Protein AF-A0A7R9MF68-F1 (afdb_monomer)

Organism: NCBI:txid334625

Sequence (228 aa):
MADDARAKFEDKERKKAEIRKRLEAQMKSTKKKGFMTPERKKRLRQLLRRKAADEVKRQQELKEKERQRIIIERTGKPKSTADANEASLMAMCKEYYNRIYKLNEDKWDLELITCIKEYEISDLQSRVNDMRGKFIIPPLKKVSKYQTQLEKMRQWTYKLAKMDLKGGLKPVKKEIDLGEKEAKKENKPEWDEKARKKQEIRERLEAEMKSTKKKGFMTPERKKKLRV

InterPro domains:
  IPR001978 Troponin [PF00992] (41-173)
  IPR038077 Troponin domain superfamily [G3DSA:1.20.5.350] (26-191)
  IPR038077 Troponin domain superfamily [SSF90250] (31-171)
  IPR050875 Troponin I [PTHR13738] (10-211)

Foldseek 3Di:
DVVVVVVVVVVLVVLLVVLVVVVVVVVVPPPDPDPDDPVVVVVVVVVVVVVVVVVVVVVVVVVVVVVVVVCCVVVDDDDDPPPDDPVRVVVVVVVVVVVVVVVVVVVVVVVVVVVVVVVVVVVVVVVVDVSNPPPPPVPDDPDDPCPVVVVVVVVVVVVVVVVVVVVPDDPDPPPPPPDDDDDPDDPPDPVVVVVVVVVVVVVVVVVVVVVVVVVDPDDDDDPDDDDD

Radius of gyration: 46.89 Å; Cα contacts (8 Å, |Δi|>4): 15; chains: 1; bounding box: 124×62×112 Å

Structure (mmCIF, N/CA/C/O backbone):
data_AF-A0A7R9MF68-F1
#
_entry.id   AF-A0A7R9MF68-F1
#
loop_
_atom_site.group_PDB
_atom_site.id
_atom_site.type_symbol
_atom_site.label_atom_id
_atom_site.label_alt_id
_atom_site.label_comp_id
_atom_site.label_asym_id
_atom_site.label_entity_id
_atom_site.label_seq_id
_atom_site.pdbx_PDB_ins_code
_atom_site.Cartn_x
_atom_site.Cartn_y
_atom_site.Cartn_z
_atom_site.occupancy
_atom_site.B_iso_or_equiv
_atom_site.auth_seq_id
_atom_site.auth_comp_id
_atom_site.auth_asym_id
_atom_site.auth_atom_id
_atom_site.pdbx_PDB_model_num
ATOM 1 N N . MET A 1 1 ? -19.421 -23.734 -34.600 1.00 57.66 1 MET A N 1
ATOM 2 C CA . MET A 1 1 ? -18.956 -23.397 -33.231 1.00 57.66 1 MET A CA 1
ATOM 3 C C . MET A 1 1 ? -17.465 -23.678 -33.024 1.00 57.66 1 MET A C 1
ATOM 5 O O . MET A 1 1 ? -16.791 -22.826 -32.464 1.00 57.66 1 MET A O 1
ATOM 9 N N . ALA A 1 2 ? -16.920 -24.814 -33.486 1.00 64.56 2 ALA A N 1
ATOM 10 C CA . ALA A 1 2 ? -15.488 -25.123 -33.344 1.00 64.56 2 ALA A CA 1
ATOM 11 C C . ALA A 1 2 ? -14.559 -24.225 -34.193 1.00 64.56 2 ALA A C 1
ATOM 13 O O . ALA A 1 2 ? -13.495 -23.834 -33.717 1.00 64.56 2 ALA A O 1
ATOM 14 N N . ASP A 1 3 ? -14.976 -23.844 -35.405 1.00 69.38 3 ASP A N 1
ATOM 15 C CA . ASP A 1 3 ? -14.143 -23.029 -36.306 1.00 69.38 3 ASP A CA 1
ATOM 16 C C . ASP A 1 3 ? -14.002 -21.569 -35.849 1.00 69.38 3 ASP A C 1
ATOM 18 O O . ASP A 1 3 ? -12.924 -20.992 -35.945 1.00 69.38 3 ASP A O 1
ATOM 22 N N . ASP A 1 4 ? -15.044 -20.994 -35.239 1.00 73.56 4 ASP A N 1
ATOM 23 C CA . ASP A 1 4 ? -15.003 -19.641 -34.659 1.00 73.56 4 ASP A CA 1
ATOM 24 C C . ASP A 1 4 ? -14.070 -19.571 -33.431 1.00 73.56 4 ASP A C 1
ATOM 26 O O . ASP A 1 4 ? -13.315 -18.616 -33.244 1.00 73.56 4 ASP A O 1
ATOM 30 N N . ALA A 1 5 ? -14.032 -20.630 -32.612 1.00 74.38 5 ALA A N 1
ATOM 31 C CA . ALA A 1 5 ? -13.088 -20.731 -31.498 1.00 74.38 5 ALA A CA 1
ATOM 32 C C . ALA A 1 5 ? -11.626 -20.850 -31.973 1.00 74.38 5 ALA A C 1
ATOM 34 O O . ALA A 1 5 ? -10.731 -20.271 -31.351 1.00 74.38 5 ALA A O 1
ATOM 35 N N . ARG A 1 6 ? -11.387 -21.555 -33.089 1.00 74.88 6 ARG A N 1
ATOM 36 C CA . ARG A 1 6 ? -10.063 -21.674 -33.722 1.00 74.88 6 ARG A CA 1
ATOM 37 C C . ARG A 1 6 ? -9.614 -20.355 -34.350 1.00 74.88 6 ARG A C 1
ATOM 39 O O . ARG A 1 6 ? -8.510 -19.912 -34.052 1.00 74.88 6 ARG A O 1
ATOM 46 N N . ALA A 1 7 ? -10.487 -19.667 -35.086 1.00 80.06 7 ALA A N 1
ATOM 47 C CA . ALA A 1 7 ? -10.197 -18.348 -35.651 1.00 80.06 7 ALA A CA 1
ATOM 48 C C . ALA A 1 7 ? -9.850 -17.316 -34.559 1.00 80.06 7 ALA A C 1
ATOM 50 O O . ALA A 1 7 ? -8.835 -16.626 -34.639 1.00 80.06 7 ALA A O 1
ATOM 51 N N . LYS A 1 8 ? -10.616 -17.283 -33.459 1.00 78.69 8 LYS A N 1
ATOM 52 C CA . LYS A 1 8 ? -10.326 -16.422 -32.296 1.00 78.69 8 LYS A CA 1
ATOM 53 C C . LYS A 1 8 ? -9.002 -16.764 -31.610 1.00 78.69 8 LYS A C 1
ATOM 55 O O . LYS A 1 8 ? -8.360 -15.875 -31.047 1.00 78.69 8 LYS A O 1
ATOM 60 N N . PHE A 1 9 ? -8.606 -18.035 -31.596 1.00 71.44 9 PHE A N 1
ATOM 61 C CA . PHE A 1 9 ? -7.318 -18.468 -31.055 1.00 71.44 9 PHE A CA 1
ATOM 62 C C . PHE A 1 9 ? -6.162 -18.042 -31.968 1.00 71.44 9 PHE A C 1
ATOM 64 O O . PHE A 1 9 ? -5.196 -17.451 -31.491 1.00 71.44 9 PHE A O 1
ATOM 71 N N . GLU A 1 10 ? -6.294 -18.244 -33.276 1.00 80.44 10 GLU A N 1
ATOM 72 C CA . GLU A 1 10 ? -5.307 -17.827 -34.275 1.00 80.44 10 GLU A CA 1
ATOM 73 C C . GLU A 1 10 ? -5.118 -16.307 -34.307 1.00 80.44 10 GLU A C 1
ATOM 75 O O . GLU A 1 10 ? -3.984 -15.830 -34.329 1.00 80.44 10 GLU A O 1
ATOM 80 N N . ASP A 1 11 ? -6.196 -15.530 -34.208 1.00 79.31 11 ASP A N 1
ATOM 81 C CA . ASP A 1 11 ? -6.122 -14.070 -34.115 1.00 79.31 11 ASP A CA 1
ATOM 82 C C . ASP A 1 11 ? -5.413 -13.602 -32.839 1.00 79.31 11 ASP A C 1
ATOM 84 O O . ASP A 1 11 ? -4.650 -12.629 -32.858 1.00 79.31 11 ASP A O 1
ATOM 88 N N . LYS A 1 12 ? -5.626 -14.295 -31.711 1.00 74.50 12 LYS A N 1
ATOM 89 C CA . LYS A 1 12 ? -4.896 -14.032 -30.461 1.00 74.50 12 LYS A CA 1
ATOM 90 C C . LYS A 1 12 ? -3.413 -14.365 -30.609 1.00 74.50 12 LYS A C 1
ATOM 92 O O . LYS A 1 12 ? -2.582 -13.573 -30.171 1.00 74.50 12 LYS A O 1
ATOM 97 N N . GLU A 1 13 ? -3.067 -15.487 -31.233 1.00 78.44 13 GLU A N 1
ATOM 98 C CA . GLU A 1 13 ? -1.675 -15.889 -31.474 1.00 78.44 13 GLU A CA 1
ATOM 99 C C . GLU A 1 13 ? -0.962 -14.943 -32.456 1.00 78.44 13 GLU A C 1
ATOM 101 O O . GLU A 1 13 ? 0.174 -14.538 -32.200 1.00 78.44 13 GLU A O 1
ATOM 106 N N . ARG A 1 14 ? -1.645 -14.475 -33.511 1.00 83.25 14 ARG A N 1
ATOM 107 C CA . ARG A 1 14 ? -1.135 -13.435 -34.424 1.00 83.25 14 ARG A CA 1
ATOM 108 C C . ARG A 1 14 ? -0.844 -12.132 -33.682 1.00 83.25 14 ARG A C 1
ATOM 110 O O . ARG A 1 14 ? 0.258 -11.596 -33.801 1.00 83.25 14 ARG A O 1
ATOM 117 N N . LYS A 1 15 ? -1.777 -11.666 -32.843 1.00 80.44 15 LYS A N 1
ATOM 118 C CA . LYS A 1 15 ? -1.590 -10.467 -32.004 1.00 80.44 15 LYS A CA 1
ATOM 119 C C . LYS A 1 15 ? -0.434 -10.632 -31.013 1.00 80.44 15 LYS A C 1
ATOM 121 O O . LYS A 1 15 ? 0.376 -9.720 -30.861 1.00 80.44 15 LYS A O 1
ATOM 126 N N . LYS A 1 16 ? -0.300 -11.797 -30.3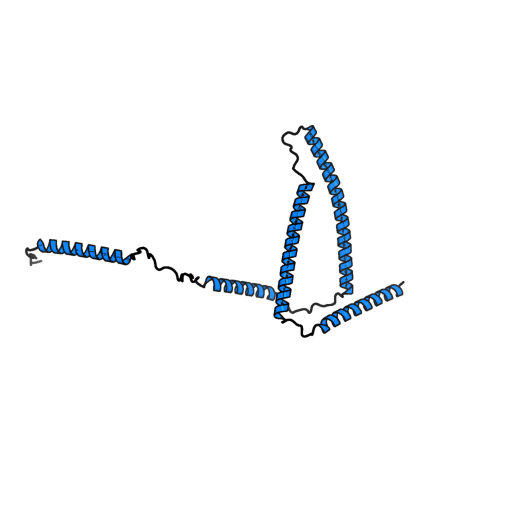69 1.00 77.50 16 LYS A N 1
ATOM 127 C CA . LYS A 1 16 ? 0.838 -12.104 -29.480 1.00 77.50 16 LYS A CA 1
ATOM 128 C C . LYS A 1 16 ? 2.172 -12.085 -30.231 1.00 77.50 16 LYS A C 1
ATOM 130 O O . LYS A 1 16 ? 3.140 -11.504 -29.738 1.00 77.50 16 LYS A O 1
ATOM 135 N N . ALA A 1 17 ? 2.236 -12.685 -31.420 1.00 77.62 17 ALA A N 1
ATOM 136 C CA . ALA A 1 17 ? 3.439 -12.708 -32.250 1.00 77.62 17 ALA A CA 1
ATOM 137 C C . ALA A 1 17 ? 3.834 -11.302 -32.728 1.00 77.62 17 ALA A C 1
ATOM 139 O O . ALA A 1 17 ? 5.014 -10.947 -32.702 1.00 77.62 17 ALA A O 1
ATOM 140 N N . GLU A 1 18 ? 2.857 -10.471 -33.091 1.00 82.56 18 GLU A N 1
ATOM 141 C CA . GLU A 1 18 ? 3.076 -9.074 -33.460 1.00 82.56 18 GLU A CA 1
ATOM 142 C C . GLU A 1 18 ? 3.602 -8.244 -32.278 1.00 82.56 18 GLU A C 1
ATOM 144 O O . GLU A 1 18 ? 4.614 -7.549 -32.410 1.00 82.56 18 GLU A O 1
ATOM 149 N N . ILE A 1 19 ? 2.987 -8.370 -31.095 1.00 75.94 19 ILE A N 1
ATOM 150 C CA . ILE A 1 19 ? 3.452 -7.714 -29.861 1.00 75.94 19 ILE A CA 1
ATOM 151 C C . ILE A 1 19 ? 4.880 -8.156 -29.529 1.00 75.94 19 ILE A C 1
ATOM 153 O O . ILE A 1 19 ? 5.731 -7.320 -29.213 1.00 75.94 19 ILE A O 1
ATOM 157 N N . ARG A 1 20 ? 5.180 -9.453 -29.649 1.00 73.88 20 ARG A N 1
ATOM 158 C CA . ARG A 1 20 ? 6.523 -9.998 -29.425 1.00 73.88 20 ARG A CA 1
ATOM 159 C C . ARG A 1 20 ? 7.537 -9.437 -30.419 1.00 73.88 20 ARG A C 1
ATOM 161 O O . ARG A 1 20 ? 8.593 -8.973 -29.998 1.00 73.88 20 ARG A O 1
ATOM 168 N N . LYS A 1 21 ? 7.206 -9.408 -31.712 1.00 81.50 21 LYS A N 1
ATOM 169 C CA . LYS A 1 21 ? 8.057 -8.838 -32.767 1.00 81.50 21 LYS A CA 1
ATOM 170 C C . LYS A 1 21 ? 8.308 -7.348 -32.532 1.00 81.50 21 LYS A C 1
ATOM 172 O O . LYS A 1 21 ? 9.437 -6.884 -32.688 1.00 81.50 21 LYS A O 1
ATOM 177 N N . ARG A 1 22 ? 7.292 -6.603 -32.085 1.00 79.81 22 ARG A N 1
ATOM 178 C CA . ARG A 1 22 ? 7.412 -5.188 -31.703 1.00 79.81 22 ARG A CA 1
ATOM 179 C C . ARG A 1 22 ? 8.335 -4.998 -30.498 1.00 79.81 22 ARG A C 1
ATOM 181 O O . ARG A 1 22 ? 9.194 -4.118 -30.538 1.00 79.81 22 ARG A O 1
ATOM 188 N N . LEU A 1 23 ? 8.200 -5.822 -29.458 1.00 73.81 23 LEU A N 1
ATOM 189 C CA . LEU A 1 23 ? 9.073 -5.787 -28.279 1.00 73.81 23 LEU A CA 1
ATOM 190 C C . LEU A 1 23 ? 10.524 -6.143 -28.639 1.00 73.81 23 LEU A C 1
ATOM 192 O O . LEU A 1 23 ? 11.447 -5.438 -28.235 1.00 73.81 23 LEU A O 1
ATOM 196 N N . GLU A 1 24 ? 10.743 -7.178 -29.450 1.00 74.12 24 GLU A N 1
ATOM 197 C CA . GLU A 1 24 ? 12.077 -7.588 -29.899 1.00 74.12 24 GLU A CA 1
ATOM 198 C C . GLU A 1 24 ? 12.741 -6.516 -30.784 1.00 74.12 24 GLU A C 1
ATOM 200 O O . GLU A 1 24 ? 13.912 -6.181 -30.589 1.00 74.12 24 GLU A O 1
ATOM 205 N N . ALA A 1 25 ? 11.985 -5.892 -31.694 1.00 77.75 25 ALA A N 1
ATOM 206 C CA . ALA A 1 25 ? 12.453 -4.775 -32.517 1.00 77.75 25 ALA A CA 1
ATOM 207 C C . ALA A 1 25 ? 12.777 -3.517 -31.684 1.00 77.75 25 ALA A C 1
ATOM 209 O O . ALA A 1 25 ? 13.772 -2.827 -31.942 1.00 77.75 25 ALA A O 1
ATOM 210 N N . GLN A 1 26 ? 11.994 -3.238 -30.635 1.00 72.06 26 GLN A N 1
ATOM 211 C CA . GLN A 1 26 ? 12.316 -2.188 -29.666 1.00 72.06 26 GLN A CA 1
ATOM 212 C C . GLN A 1 26 ? 13.608 -2.499 -28.904 1.00 72.06 26 GLN A C 1
ATOM 214 O O . GLN A 1 26 ? 14.428 -1.604 -28.721 1.00 72.06 26 GLN A O 1
ATOM 219 N N . MET A 1 27 ? 13.853 -3.755 -28.517 1.00 66.31 27 MET A N 1
ATOM 220 C CA . MET A 1 27 ? 15.102 -4.137 -27.846 1.00 66.31 27 MET A CA 1
ATOM 221 C C . MET A 1 27 ? 16.314 -4.004 -28.782 1.00 66.31 27 MET A C 1
ATOM 223 O O . MET A 1 27 ? 17.351 -3.477 -28.368 1.00 66.31 27 MET A O 1
ATOM 227 N N . LYS A 1 28 ? 16.177 -4.397 -30.056 1.00 66.69 28 LYS A N 1
ATOM 228 C CA . LYS A 1 28 ? 17.253 -4.352 -31.065 1.00 66.69 28 LYS A CA 1
ATOM 229 C C . LYS A 1 28 ? 17.652 -2.924 -31.466 1.00 66.69 28 LYS A C 1
ATOM 231 O O . LYS A 1 28 ? 18.828 -2.670 -31.719 1.00 66.69 28 LYS A O 1
ATOM 236 N N . SER A 1 29 ? 16.712 -1.976 -31.464 1.00 60.00 29 SER A N 1
ATOM 237 C CA . SER A 1 29 ? 16.943 -0.589 -31.912 1.00 60.00 29 SER A CA 1
ATOM 238 C C . SER A 1 29 ? 17.572 0.348 -30.862 1.00 60.00 29 SER A C 1
ATOM 240 O O . SER A 1 29 ? 17.901 1.493 -31.173 1.00 60.00 29 SER A O 1
ATOM 242 N N . THR A 1 30 ? 17.830 -0.124 -29.634 1.00 57.56 30 THR A N 1
ATOM 243 C CA . THR A 1 30 ? 18.418 0.701 -28.553 1.00 57.56 30 THR A CA 1
ATOM 244 C C . THR A 1 30 ? 19.926 0.960 -28.671 1.00 57.56 30 THR A C 1
ATOM 246 O O . THR A 1 30 ? 20.479 1.737 -27.887 1.00 57.56 30 THR A O 1
ATOM 249 N N . LYS A 1 31 ? 20.612 0.389 -29.670 1.00 58.72 31 LYS A N 1
ATOM 250 C CA . LYS A 1 31 ? 22.027 0.679 -29.967 1.00 58.72 31 LYS A CA 1
ATOM 251 C C . LYS A 1 31 ? 22.186 1.989 -30.755 1.00 58.72 31 LYS A C 1
ATOM 253 O O . LYS A 1 31 ? 22.715 1.994 -31.859 1.00 58.72 31 LYS A O 1
ATOM 258 N N . LYS A 1 32 ? 21.751 3.119 -30.194 1.00 62.47 32 LYS A N 1
ATOM 259 C CA . LYS A 1 32 ? 22.146 4.449 -30.692 1.00 62.47 32 LYS A CA 1
ATOM 260 C C . LYS A 1 32 ? 23.096 5.104 -29.689 1.00 62.47 32 LYS A C 1
ATOM 262 O O . LYS A 1 32 ? 22.771 5.207 -28.505 1.00 62.47 32 LYS A O 1
ATOM 267 N N . LYS A 1 33 ? 24.279 5.519 -30.171 1.00 63.22 33 LYS A N 1
ATOM 268 C CA . LYS A 1 33 ? 25.264 6.364 -29.467 1.00 63.22 33 LYS A CA 1
ATOM 269 C C . LYS A 1 33 ? 24.544 7.629 -28.984 1.00 63.22 33 LYS A C 1
ATOM 271 O O . LYS A 1 33 ? 24.284 8.533 -29.765 1.00 63.22 33 LYS A O 1
ATOM 276 N N . GLY A 1 34 ? 24.111 7.642 -27.727 1.00 63.59 34 GLY A N 1
ATOM 277 C CA . GLY A 1 34 ? 23.250 8.695 -27.194 1.00 63.59 34 GLY A CA 1
ATOM 278 C C . GLY A 1 34 ? 24.039 9.765 -26.451 1.00 63.59 34 GLY A C 1
ATOM 279 O O . GLY A 1 34 ? 24.903 9.415 -25.656 1.00 63.59 34 GLY A O 1
ATOM 280 N N . PHE A 1 35 ? 23.644 11.020 -26.679 1.00 65.81 35 PHE A N 1
ATOM 281 C CA . PHE A 1 35 ? 23.882 12.328 -26.029 1.00 65.81 35 PHE A CA 1
ATOM 282 C C . PHE A 1 35 ? 24.427 12.406 -24.577 1.00 65.81 35 PHE A C 1
ATOM 284 O O . PHE A 1 35 ? 24.812 13.470 -24.111 1.00 65.81 35 PHE A O 1
ATOM 291 N N . MET A 1 36 ? 24.456 11.314 -23.818 1.00 78.38 36 MET A N 1
ATOM 292 C CA . MET A 1 36 ? 24.782 11.274 -22.395 1.00 78.38 36 MET A CA 1
ATOM 293 C C . MET A 1 36 ? 25.716 10.115 -22.083 1.00 78.38 36 MET A C 1
ATOM 295 O O . MET A 1 36 ? 25.444 8.978 -22.479 1.00 78.38 36 MET A O 1
ATOM 299 N N . THR A 1 37 ? 26.748 10.371 -21.274 1.00 86.75 37 THR A N 1
ATOM 300 C CA . THR A 1 37 ? 27.619 9.301 -20.783 1.00 86.75 37 THR A CA 1
ATOM 301 C C . THR A 1 37 ? 26.795 8.256 -20.010 1.00 86.75 37 THR A C 1
ATOM 303 O O . THR A 1 37 ? 25.860 8.611 -19.273 1.00 86.75 37 THR A O 1
ATOM 306 N N . PRO A 1 38 ? 27.100 6.953 -20.158 1.00 85.19 38 PRO A N 1
ATOM 307 C CA . PRO A 1 38 ? 26.389 5.883 -19.455 1.00 85.19 38 PRO A CA 1
ATOM 308 C C . PRO A 1 38 ? 26.318 6.097 -17.935 1.00 85.19 38 PRO A C 1
ATOM 310 O O . PRO A 1 38 ? 25.286 5.811 -17.319 1.00 85.19 38 PRO A O 1
ATOM 313 N N . GLU A 1 39 ? 27.372 6.679 -17.356 1.00 85.00 39 GLU A N 1
ATOM 314 C CA . GLU A 1 39 ? 27.468 7.002 -15.931 1.00 85.00 39 GLU A CA 1
ATOM 315 C C . GLU A 1 39 ? 26.470 8.092 -15.513 1.00 85.00 39 GLU A C 1
ATOM 317 O O . GLU A 1 39 ? 25.701 7.910 -14.564 1.00 85.00 39 GLU A O 1
ATOM 322 N N . ARG A 1 40 ? 26.366 9.190 -16.279 1.00 88.75 40 ARG A N 1
ATOM 323 C CA . ARG A 1 40 ? 25.391 10.258 -15.999 1.00 88.75 40 ARG A CA 1
ATOM 324 C C . ARG A 1 40 ? 23.955 9.740 -16.124 1.00 88.75 40 ARG A C 1
ATOM 326 O O . ARG A 1 40 ? 23.113 10.045 -15.279 1.00 88.75 40 ARG A O 1
ATOM 333 N N . LYS A 1 41 ? 23.677 8.878 -17.111 1.00 88.50 41 LYS A N 1
ATOM 334 C CA . LYS A 1 41 ? 22.364 8.225 -17.274 1.00 88.50 41 LYS A CA 1
ATOM 335 C C . LYS A 1 41 ? 22.028 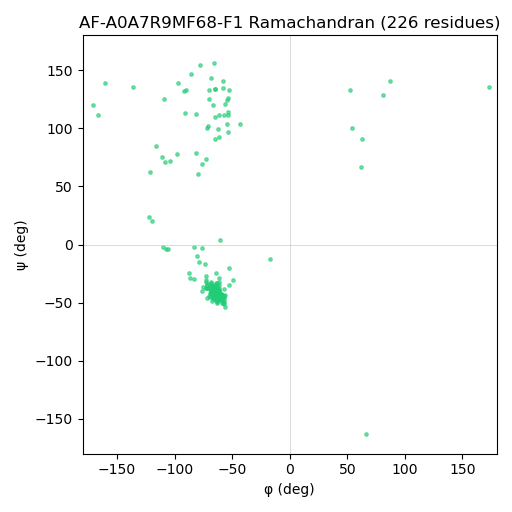7.297 -16.095 1.00 88.50 41 LYS A C 1
ATOM 337 O O . LYS A 1 41 ? 20.882 7.260 -15.642 1.00 88.50 41 LYS A O 1
ATOM 342 N N . LYS A 1 42 ? 23.007 6.554 -15.568 1.00 89.19 42 LYS A N 1
ATOM 343 C CA . LYS A 1 42 ? 22.842 5.704 -14.375 1.00 89.19 42 LYS A CA 1
ATOM 344 C C . LYS A 1 42 ? 22.531 6.539 -13.131 1.00 89.19 42 LYS A C 1
ATOM 346 O O . LYS A 1 42 ? 21.553 6.230 -12.448 1.00 89.19 42 LYS A O 1
ATOM 351 N N . ARG A 1 43 ? 23.293 7.613 -12.892 1.00 91.56 43 ARG A N 1
ATOM 352 C CA . ARG A 1 43 ? 23.074 8.540 -11.770 1.00 91.56 43 ARG A CA 1
ATOM 353 C C . ARG A 1 43 ? 21.695 9.194 -11.838 1.00 91.56 43 ARG A C 1
ATOM 355 O O . ARG A 1 43 ? 20.986 9.218 -10.838 1.00 91.56 43 ARG A O 1
ATOM 362 N N . LEU A 1 44 ? 21.261 9.622 -13.023 1.00 92.75 44 LEU A N 1
ATOM 363 C CA . LEU A 1 44 ? 19.933 10.211 -13.212 1.00 92.75 44 LEU A CA 1
ATOM 364 C C . LEU A 1 44 ? 18.801 9.219 -12.902 1.00 92.75 44 LEU A C 1
ATOM 366 O O . LEU A 1 44 ? 17.886 9.548 -12.155 1.00 92.75 44 LEU A O 1
ATOM 370 N N . ARG A 1 45 ? 18.880 7.972 -13.390 1.00 92.75 45 ARG A N 1
ATOM 371 C CA . ARG A 1 45 ? 17.892 6.928 -13.044 1.00 92.75 45 ARG A CA 1
ATOM 372 C C . ARG A 1 45 ? 17.852 6.613 -11.552 1.00 92.75 45 ARG A C 1
ATOM 374 O O . ARG A 1 45 ? 16.817 6.197 -11.039 1.00 92.75 45 ARG A O 1
ATOM 381 N N . GLN A 1 46 ? 18.985 6.720 -10.863 1.00 93.62 46 GLN A N 1
ATOM 382 C CA . GLN A 1 46 ? 19.032 6.553 -9.414 1.00 93.62 46 GLN A CA 1
ATOM 383 C C . GLN A 1 46 ? 18.354 7.726 -8.703 1.00 93.62 46 GLN A C 1
ATOM 385 O O . GLN A 1 46 ? 17.547 7.486 -7.812 1.00 93.62 46 GLN A O 1
ATOM 390 N N . LEU A 1 47 ? 18.619 8.964 -9.132 1.00 95.12 47 LEU A N 1
ATOM 391 C CA . LEU A 1 47 ? 17.959 10.156 -8.592 1.00 95.12 47 LEU A CA 1
ATOM 392 C C . LEU A 1 47 ? 16.444 10.115 -8.807 1.00 95.12 47 LEU A C 1
ATOM 394 O O . LEU A 1 47 ? 15.701 10.381 -7.872 1.00 95.12 47 LEU A O 1
ATOM 398 N N . LEU A 1 48 ? 15.984 9.705 -9.992 1.00 95.50 48 LEU A N 1
ATOM 399 C CA . LEU A 1 48 ? 14.555 9.575 -10.288 1.00 95.50 48 LEU A CA 1
ATOM 400 C C . LEU A 1 48 ? 13.875 8.521 -9.411 1.00 95.50 48 LEU A C 1
ATOM 402 O O . LEU A 1 48 ? 12.820 8.791 -8.854 1.00 95.50 48 LEU A O 1
ATOM 406 N N . ARG A 1 49 ? 14.490 7.344 -9.232 1.00 95.00 49 ARG A N 1
ATOM 407 C CA . ARG A 1 49 ? 13.948 6.307 -8.338 1.00 95.00 49 ARG A CA 1
ATOM 408 C C . ARG A 1 49 ? 13.947 6.741 -6.877 1.00 95.00 49 ARG A C 1
ATOM 410 O O . ARG A 1 49 ? 12.997 6.434 -6.173 1.00 95.00 49 ARG A O 1
ATOM 417 N N . ARG A 1 50 ? 14.988 7.456 -6.435 1.00 95.44 50 ARG A N 1
ATOM 418 C CA . ARG A 1 50 ? 15.050 8.015 -5.080 1.00 95.44 50 ARG A CA 1
ATOM 419 C C . ARG A 1 50 ? 13.939 9.041 -4.872 1.00 95.44 50 ARG A C 1
ATOM 421 O O . ARG A 1 50 ? 13.160 8.879 -3.950 1.00 95.44 50 ARG A O 1
ATOM 428 N N . LYS A 1 51 ? 13.795 10.003 -5.789 1.00 96.44 51 LYS A N 1
ATOM 429 C CA . LYS A 1 51 ? 12.721 11.002 -5.745 1.00 96.44 51 LYS A CA 1
ATOM 430 C C . LYS A 1 51 ? 11.334 10.356 -5.784 1.00 96.44 51 LYS A C 1
ATOM 432 O O . LYS A 1 51 ? 10.465 10.764 -5.031 1.00 96.44 51 LYS A O 1
ATOM 437 N N . ALA A 1 52 ? 11.133 9.340 -6.624 1.00 96.00 52 ALA A N 1
ATOM 438 C CA . ALA A 1 52 ? 9.873 8.604 -6.681 1.00 96.00 52 ALA A CA 1
ATOM 439 C C . ALA A 1 52 ? 9.583 7.861 -5.368 1.00 96.00 52 ALA A C 1
ATOM 441 O O . ALA A 1 52 ? 8.458 7.897 -4.891 1.00 96.00 52 ALA A O 1
ATOM 442 N N . ALA A 1 53 ? 10.587 7.222 -4.761 1.00 95.00 53 ALA A N 1
ATOM 443 C CA . ALA A 1 53 ? 10.428 6.559 -3.469 1.00 95.00 53 ALA A CA 1
ATOM 444 C C . ALA A 1 53 ? 10.126 7.556 -2.338 1.00 95.00 53 ALA A C 1
ATOM 446 O O . ALA A 1 53 ? 9.271 7.282 -1.500 1.00 95.00 53 ALA A O 1
ATOM 447 N N . ASP A 1 54 ? 10.802 8.706 -2.334 1.00 94.88 54 ASP A N 1
ATOM 448 C CA . ASP A 1 54 ? 10.569 9.773 -1.360 1.00 94.88 54 ASP A CA 1
ATOM 449 C C . ASP A 1 54 ? 9.155 10.365 -1.528 1.00 94.88 54 ASP A C 1
ATOM 451 O O . ASP A 1 54 ? 8.444 10.542 -0.542 1.00 94.88 54 ASP A O 1
ATOM 455 N N . GLU A 1 55 ? 8.693 10.578 -2.766 1.00 94.81 55 GLU A N 1
ATOM 456 C CA . GLU A 1 55 ? 7.329 11.051 -3.042 1.00 94.81 55 GLU A CA 1
ATOM 457 C C . GLU A 1 55 ? 6.266 10.023 -2.635 1.00 94.81 55 GLU A C 1
ATOM 459 O O . GLU A 1 55 ? 5.266 10.389 -2.027 1.00 94.81 55 GLU A O 1
ATOM 464 N N . VAL A 1 56 ? 6.486 8.731 -2.900 1.00 95.19 56 VAL A N 1
ATOM 465 C CA . VAL A 1 56 ? 5.563 7.669 -2.463 1.00 95.19 56 VAL A CA 1
ATOM 466 C C . VAL A 1 56 ? 5.402 7.687 -0.944 1.00 95.19 56 VAL A C 1
ATOM 468 O O . VAL A 1 56 ? 4.273 7.640 -0.464 1.00 95.19 56 VAL A O 1
ATOM 471 N N . LYS A 1 57 ? 6.500 7.821 -0.190 1.00 95.56 57 LYS A N 1
ATOM 472 C CA . LYS A 1 57 ? 6.448 7.933 1.277 1.00 95.56 57 LYS A CA 1
ATOM 473 C C . LYS A 1 57 ? 5.697 9.179 1.730 1.00 95.56 57 LYS A C 1
ATOM 475 O O . LYS A 1 57 ? 4.810 9.075 2.570 1.00 95.56 57 LYS A O 1
ATOM 480 N N . ARG A 1 58 ? 5.988 10.334 1.126 1.00 95.62 58 ARG A N 1
ATOM 481 C CA . ARG A 1 58 ? 5.293 11.594 1.418 1.00 95.62 58 ARG A CA 1
ATOM 482 C C . ARG A 1 58 ? 3.783 11.472 1.198 1.00 95.62 58 ARG A C 1
ATOM 484 O O . ARG A 1 58 ? 3.002 11.903 2.037 1.00 95.62 58 ARG A O 1
ATOM 491 N N . GLN A 1 59 ? 3.360 10.862 0.092 1.00 94.25 59 GLN A N 1
ATOM 492 C CA . GLN A 1 59 ? 1.943 10.612 -0.188 1.00 94.25 59 GLN A CA 1
ATOM 493 C C . GLN A 1 59 ? 1.316 9.651 0.826 1.00 94.25 59 GLN A C 1
ATOM 495 O O . GLN A 1 59 ? 0.166 9.831 1.213 1.00 94.25 59 GLN A O 1
ATOM 500 N N . GLN A 1 60 ? 2.065 8.645 1.277 1.00 94.25 60 GLN A N 1
ATOM 501 C CA . GLN A 1 60 ? 1.614 7.700 2.297 1.00 94.25 60 GLN A CA 1
ATOM 502 C C . GLN A 1 60 ? 1.377 8.398 3.642 1.00 94.25 60 GLN A C 1
ATOM 504 O O . GLN A 1 60 ? 0.332 8.203 4.254 1.00 94.25 60 GLN A O 1
ATOM 509 N N . GLU A 1 61 ? 2.291 9.277 4.052 1.00 95.00 61 GLU A N 1
ATOM 510 C CA . GLU A 1 61 ? 2.147 10.092 5.262 1.00 95.00 61 GLU A CA 1
ATOM 511 C C . GLU A 1 61 ? 0.967 11.068 5.170 1.00 95.00 61 GLU A C 1
ATOM 513 O O . GLU A 1 61 ? 0.228 11.230 6.138 1.00 95.00 61 GLU A O 1
ATOM 518 N N . LEU A 1 62 ? 0.759 11.706 4.013 1.00 96.06 62 LEU A N 1
ATOM 519 C CA . LEU A 1 62 ? -0.395 12.584 3.788 1.00 96.06 62 LEU A CA 1
ATOM 520 C C . LEU A 1 62 ? -1.714 11.811 3.852 1.00 96.06 62 LEU A C 1
ATOM 522 O O . LEU A 1 62 ? -2.648 12.259 4.511 1.00 96.06 62 LEU A O 1
ATOM 526 N N . LYS A 1 63 ? -1.779 10.634 3.219 1.00 95.81 63 LYS A N 1
ATOM 527 C CA . LYS A 1 63 ? -2.954 9.757 3.286 1.00 95.81 63 LYS A CA 1
ATOM 528 C C . LYS A 1 63 ? -3.229 9.273 4.704 1.00 95.81 63 LYS A C 1
ATOM 530 O O . LYS A 1 63 ? -4.390 9.230 5.090 1.00 95.81 63 LYS A O 1
ATOM 535 N N . GLU A 1 64 ? -2.200 8.943 5.484 1.00 94.69 64 GLU A N 1
ATOM 536 C CA . GLU A 1 64 ? -2.387 8.524 6.877 1.00 94.69 64 GLU A CA 1
ATOM 537 C C . GLU A 1 64 ? -2.864 9.685 7.757 1.00 94.69 64 GLU A C 1
ATOM 539 O O . GLU A 1 64 ? -3.781 9.512 8.555 1.00 94.69 64 GLU A O 1
ATOM 544 N N . LYS A 1 65 ? -2.317 10.892 7.573 1.00 95.69 65 LYS A N 1
ATOM 545 C CA . LYS A 1 65 ? -2.798 12.095 8.270 1.00 95.69 65 LYS A CA 1
ATOM 546 C C . LYS A 1 65 ? -4.251 12.409 7.928 1.00 95.69 65 LYS A C 1
ATOM 548 O O . LYS A 1 65 ? -5.039 12.691 8.825 1.00 95.69 65 LYS A O 1
ATOM 553 N N . GLU A 1 66 ? -4.617 12.326 6.652 1.00 95.38 66 GLU A N 1
ATOM 554 C CA . GLU A 1 66 ? -5.999 12.540 6.222 1.00 95.38 66 GLU A CA 1
ATOM 555 C C . GLU A 1 66 ? -6.925 11.442 6.760 1.00 95.38 66 GLU A C 1
ATOM 557 O O . GLU A 1 66 ? -8.000 11.735 7.272 1.00 95.38 66 GLU A O 1
ATOM 562 N N . ARG A 1 67 ? -6.480 10.178 6.760 1.00 95.75 67 ARG A N 1
ATOM 563 C CA . ARG A 1 67 ? -7.201 9.069 7.397 1.00 95.75 67 ARG A CA 1
ATOM 564 C C . ARG A 1 67 ? -7.453 9.349 8.880 1.00 95.75 67 ARG A C 1
ATOM 566 O O . ARG A 1 67 ? -8.576 9.171 9.342 1.00 95.75 67 ARG A O 1
ATOM 573 N N . GLN A 1 68 ? -6.442 9.803 9.618 1.00 94.25 68 GLN A N 1
ATOM 574 C CA . GLN A 1 68 ? -6.586 10.168 11.030 1.00 94.25 68 GLN A CA 1
ATOM 575 C C . GLN A 1 68 ? -7.567 11.327 11.220 1.00 94.25 68 GLN A C 1
ATOM 577 O O . GLN A 1 68 ? -8.443 11.244 12.079 1.00 94.25 68 GLN A O 1
ATOM 582 N N . ARG A 1 69 ? -7.475 12.370 10.387 1.00 95.19 69 ARG A N 1
ATOM 583 C CA . ARG A 1 69 ? -8.404 13.506 10.400 1.00 95.19 69 ARG A CA 1
ATOM 584 C C . ARG A 1 69 ? -9.852 13.053 10.198 1.00 95.19 69 ARG A C 1
ATOM 586 O O . ARG A 1 69 ? -10.708 13.403 11.005 1.00 95.19 69 ARG A O 1
ATOM 593 N N . ILE A 1 70 ? -10.103 12.226 9.183 1.00 95.00 70 ILE A N 1
ATOM 594 C CA . ILE A 1 70 ? -11.437 11.697 8.870 1.00 95.00 70 ILE A CA 1
ATOM 595 C C . ILE A 1 70 ? -11.966 10.819 10.011 1.00 95.00 70 ILE A C 1
ATOM 597 O O . ILE A 1 70 ? -13.148 10.888 10.336 1.00 95.00 70 ILE A O 1
ATOM 601 N N . ILE A 1 71 ? -11.120 9.998 10.643 1.00 93.31 71 ILE A N 1
ATOM 602 C CA . ILE A 1 71 ? -11.537 9.170 11.786 1.00 93.31 71 ILE A CA 1
ATO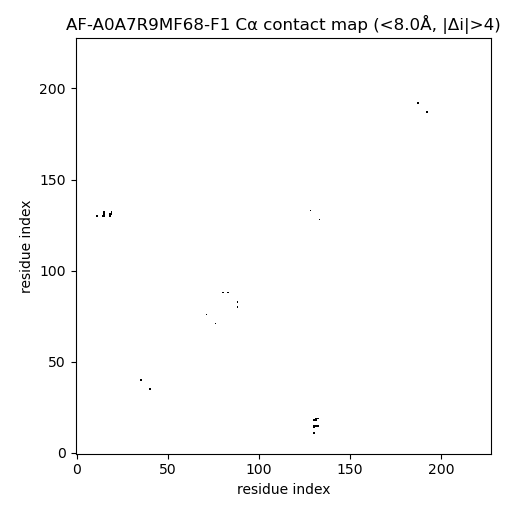M 603 C C . ILE A 1 71 ? -11.974 10.048 12.960 1.00 93.31 71 ILE A C 1
ATOM 605 O O . ILE A 1 71 ? -13.017 9.778 13.555 1.00 93.31 71 ILE A O 1
ATOM 609 N N . ILE A 1 72 ? -11.212 11.098 13.276 1.00 92.56 72 ILE A N 1
ATOM 610 C CA . ILE A 1 72 ? -11.543 12.041 14.352 1.00 92.56 72 ILE A CA 1
ATOM 611 C C . ILE A 1 72 ? -12.852 12.774 14.039 1.00 92.56 72 ILE A C 1
ATOM 613 O O . ILE A 1 72 ? -13.720 12.866 14.903 1.00 92.56 72 ILE A O 1
ATOM 617 N N . GLU A 1 73 ? -13.023 13.240 12.801 1.00 92.25 73 GLU A N 1
ATOM 618 C CA . GLU A 1 73 ? -14.244 13.915 12.352 1.00 92.25 73 GLU A CA 1
ATOM 619 C C . GLU A 1 73 ? -15.475 12.998 12.429 1.00 92.25 73 GLU A C 1
ATOM 621 O O . GLU A 1 73 ? -16.515 13.400 12.946 1.00 92.25 73 GLU A O 1
ATOM 626 N N . ARG A 1 74 ? -15.357 11.743 11.974 1.00 90.12 74 ARG A N 1
ATOM 627 C CA . ARG A 1 74 ? -16.471 10.779 11.945 1.00 90.12 74 ARG A CA 1
ATOM 628 C C . ARG A 1 74 ? -16.827 10.197 13.310 1.00 90.12 74 ARG A C 1
ATOM 630 O O . ARG A 1 74 ? -17.996 9.902 13.544 1.00 90.12 74 ARG A O 1
ATOM 637 N N . THR A 1 75 ? -15.832 9.961 14.164 1.00 86.75 75 THR A N 1
ATOM 638 C CA . THR A 1 75 ? -16.026 9.318 15.478 1.00 86.75 75 THR A CA 1
ATOM 639 C C . THR A 1 75 ? -16.364 10.349 16.555 1.00 86.75 75 THR A C 1
ATOM 641 O O . THR A 1 75 ? -17.034 10.021 17.531 1.00 86.75 75 THR A O 1
ATOM 644 N N . GLY A 1 76 ? -15.961 11.609 16.361 1.00 86.50 76 GLY A N 1
ATOM 645 C CA . GLY A 1 76 ? -16.233 12.694 17.294 1.00 86.50 76 GLY A CA 1
ATOM 646 C C . GLY A 1 76 ? -15.523 12.519 18.639 1.00 86.50 76 GLY A C 1
ATOM 647 O O . GLY A 1 76 ? -14.569 11.752 18.783 1.00 86.50 76 GLY A O 1
ATOM 648 N N . LYS A 1 77 ? -15.987 13.270 19.641 1.00 84.62 77 LYS A N 1
ATOM 649 C CA . LYS A 1 77 ? -15.530 13.124 21.028 1.00 84.62 77 LYS A CA 1
ATOM 650 C C . LYS A 1 77 ? -16.337 12.025 21.729 1.00 84.62 77 LYS A C 1
ATOM 652 O O . LYS A 1 77 ? -17.531 11.898 21.452 1.00 84.62 77 LYS A O 1
ATOM 657 N N . PRO A 1 78 ? -15.730 11.272 22.662 1.00 84.25 78 PRO A N 1
ATOM 658 C CA . PRO A 1 78 ? -16.471 10.311 23.469 1.00 84.25 78 PRO A CA 1
ATOM 659 C C . PRO A 1 78 ? -17.596 11.022 24.235 1.00 84.25 78 PRO A C 1
ATOM 661 O O . PRO A 1 78 ? -17.381 12.090 24.812 1.00 84.25 78 PRO A O 1
ATOM 664 N N . LYS A 1 79 ? -18.801 10.439 24.224 1.00 83.44 79 LYS A N 1
ATOM 665 C CA . LYS A 1 79 ? -19.933 10.956 25.008 1.00 83.44 79 LYS A CA 1
ATOM 666 C C . LYS A 1 79 ? -19.616 10.836 26.502 1.00 83.44 79 LYS A C 1
ATOM 668 O O . LYS A 1 79 ? -19.146 9.789 26.942 1.00 83.44 79 LYS A O 1
ATOM 673 N N . SER A 1 80 ? -19.865 11.903 27.266 1.00 82.06 80 SER A N 1
ATOM 674 C CA . SER A 1 80 ? -19.654 11.903 28.718 1.00 82.06 80 SER A CA 1
ATOM 675 C C . SER A 1 80 ? -20.689 11.010 29.399 1.00 82.06 80 SER A C 1
ATOM 677 O O . SER A 1 80 ? -21.889 11.197 29.208 1.00 82.06 80 SER A O 1
ATOM 679 N N . THR A 1 81 ? -20.228 10.042 30.188 1.00 82.44 81 THR A N 1
ATOM 680 C CA . THR A 1 81 ? -21.078 9.112 30.948 1.00 82.44 81 THR A CA 1
ATOM 681 C C . THR A 1 81 ? -21.068 9.389 32.450 1.00 82.44 81 THR A C 1
ATOM 683 O O . THR A 1 81 ? -21.778 8.708 33.180 1.00 82.44 81 THR A O 1
ATOM 686 N N . ALA A 1 82 ? -20.262 10.349 32.918 1.00 79.00 82 ALA A N 1
ATOM 687 C CA . ALA A 1 82 ? -20.013 10.572 34.344 1.00 79.00 82 ALA A CA 1
ATOM 688 C C . ALA A 1 82 ? -21.244 11.099 35.105 1.00 79.00 82 ALA A C 1
ATOM 690 O O . ALA A 1 82 ? -21.460 10.698 36.242 1.00 79.00 82 ALA A O 1
ATOM 691 N N . ASP A 1 83 ? -22.081 11.908 34.446 1.00 78.25 83 ASP A N 1
ATOM 692 C CA . ASP A 1 83 ? -23.232 12.586 35.067 1.00 78.25 83 ASP A CA 1
ATOM 693 C C . ASP A 1 83 ? -24.577 12.186 34.421 1.00 78.25 83 ASP A C 1
ATOM 695 O O . ASP A 1 83 ? -25.564 12.921 34.480 1.00 78.25 83 ASP A O 1
ATOM 699 N N . ALA A 1 84 ? -24.623 11.046 33.721 1.00 81.38 84 ALA A N 1
ATOM 700 C CA . ALA A 1 84 ? -25.789 10.642 32.938 1.00 81.38 84 ALA A CA 1
ATOM 701 C C . ALA A 1 84 ? -26.792 9.809 33.756 1.00 81.38 84 ALA A C 1
ATOM 703 O O . ALA A 1 84 ? -26.428 8.828 34.399 1.00 81.38 84 ALA A O 1
ATOM 704 N N . ASN A 1 85 ? -28.079 10.158 33.659 1.00 88.50 85 ASN A N 1
ATOM 705 C CA . ASN A 1 85 ? -29.183 9.373 34.223 1.00 88.50 85 ASN A CA 1
ATOM 706 C C . ASN A 1 85 ? -29.323 7.999 33.526 1.00 88.50 85 ASN A C 1
ATOM 708 O O . ASN A 1 85 ? -28.971 7.858 32.353 1.00 88.50 85 ASN A O 1
ATOM 712 N N . GLU A 1 86 ? -29.913 7.006 34.198 1.00 88.44 86 GLU A N 1
ATOM 713 C CA . GLU A 1 86 ? -30.087 5.634 33.687 1.00 88.44 86 GLU A CA 1
ATOM 714 C C . GLU A 1 86 ? -30.843 5.592 32.347 1.00 88.44 86 GLU A C 1
ATOM 716 O O . GLU A 1 86 ? -30.416 4.934 31.395 1.00 88.44 86 GLU A O 1
ATOM 721 N N . ALA A 1 87 ? -31.921 6.371 32.223 1.00 90.69 87 ALA A N 1
ATOM 722 C CA . ALA A 1 87 ? -32.668 6.493 30.970 1.00 90.69 87 ALA A CA 1
ATOM 723 C C . ALA A 1 87 ? -31.801 7.055 29.824 1.00 90.69 87 ALA A C 1
ATOM 725 O O . ALA A 1 87 ? -31.871 6.577 28.688 1.00 90.69 87 ALA A O 1
ATOM 726 N N . SER A 1 88 ? -30.938 8.031 30.126 1.00 88.69 88 SER A N 1
ATOM 727 C CA . SER A 1 88 ? -30.005 8.628 29.163 1.00 88.69 88 SER A CA 1
ATOM 728 C C . SER A 1 88 ? -28.909 7.644 28.749 1.00 88.69 88 SER A C 1
ATOM 730 O O . SER A 1 88 ? -28.558 7.577 27.571 1.00 88.69 88 SER A O 1
ATOM 732 N N . LEU A 1 89 ? -28.402 6.835 29.687 1.00 89.25 89 LEU A N 1
ATOM 733 C CA . LEU A 1 89 ? -27.446 5.760 29.403 1.00 89.25 89 LEU A CA 1
ATOM 734 C C . LEU A 1 89 ? -28.055 4.716 28.457 1.00 89.25 89 LEU A C 1
ATOM 736 O O . LEU A 1 89 ? -27.442 4.356 27.450 1.00 89.25 89 LEU A O 1
ATOM 740 N N . MET A 1 90 ? -29.293 4.289 28.713 1.00 91.75 90 MET A N 1
ATOM 741 C CA . MET A 1 90 ? -29.989 3.323 27.861 1.00 91.75 90 MET A CA 1
ATOM 742 C C . MET A 1 90 ? -30.243 3.866 26.446 1.00 91.75 90 MET A C 1
ATOM 744 O O . MET A 1 90 ? -30.081 3.135 25.464 1.00 91.75 90 MET A O 1
ATOM 748 N N . ALA A 1 91 ? -30.608 5.146 26.323 1.00 91.62 91 ALA A N 1
ATOM 749 C CA . ALA A 1 91 ? -30.768 5.807 25.030 1.00 91.62 91 ALA A CA 1
ATOM 750 C C . ALA A 1 91 ? -29.443 5.864 24.248 1.00 91.62 91 ALA A C 1
ATOM 752 O O . ALA A 1 91 ? -29.418 5.514 23.067 1.00 91.62 91 ALA A O 1
ATOM 753 N N . MET A 1 92 ? -28.331 6.211 24.910 1.00 90.19 92 MET A N 1
ATOM 754 C CA . MET A 1 92 ? -27.002 6.224 24.287 1.00 90.19 92 MET A CA 1
ATOM 755 C C . MET A 1 92 ? -26.583 4.838 23.784 1.00 90.19 92 MET A C 1
ATOM 757 O O . MET A 1 92 ? -26.094 4.725 22.661 1.00 90.19 92 MET A O 1
ATOM 761 N N . CYS A 1 93 ? -26.811 3.778 24.564 1.00 92.25 93 CYS A N 1
ATOM 762 C CA . CYS A 1 93 ? -26.511 2.407 24.140 1.00 92.25 93 CYS A CA 1
ATOM 763 C C . CYS A 1 93 ? -27.291 2.011 22.876 1.00 92.25 93 CYS A C 1
ATOM 765 O O . CYS A 1 93 ? -26.710 1.459 21.939 1.00 92.25 93 CYS A O 1
ATOM 767 N N . LYS A 1 94 ? -28.590 2.334 22.815 1.00 94.75 94 LYS A N 1
ATOM 768 C CA . LYS A 1 94 ? -29.434 2.066 21.637 1.00 94.75 94 LYS A CA 1
ATOM 769 C C . LYS A 1 94 ? -28.977 2.859 20.411 1.00 94.75 94 LYS A C 1
ATOM 771 O O . LYS A 1 94 ? -28.934 2.319 19.308 1.00 94.75 94 LYS A O 1
ATOM 776 N N . GLU A 1 95 ? -28.600 4.122 20.592 1.00 92.69 95 GLU A N 1
ATOM 777 C CA . GLU A 1 95 ? -28.083 4.966 19.512 1.00 92.69 95 GLU A CA 1
ATOM 778 C C . GLU A 1 95 ? -26.770 4.415 18.937 1.00 92.69 95 GLU A C 1
ATOM 780 O O . GLU A 1 95 ? -26.645 4.280 17.717 1.00 92.69 95 GLU A O 1
ATOM 785 N N . TYR A 1 96 ? -25.817 4.032 19.796 1.00 92.62 96 TYR A N 1
ATOM 786 C CA . TYR A 1 96 ? -24.563 3.418 19.355 1.00 92.62 96 TYR A CA 1
ATOM 787 C C . TYR A 1 96 ? -24.796 2.097 18.633 1.00 92.62 96 TYR A C 1
ATOM 789 O O . TYR A 1 96 ? -24.195 1.873 17.584 1.00 92.62 96 TYR A O 1
ATOM 797 N N . TYR A 1 97 ? -25.693 1.251 19.141 1.00 95.56 97 TYR A N 1
ATOM 798 C CA . TYR A 1 97 ? -26.046 -0.003 18.481 1.00 95.56 97 TYR A CA 1
ATOM 799 C C . TYR A 1 97 ? -26.584 0.238 17.064 1.00 95.56 97 TYR A C 1
ATOM 801 O O . TYR A 1 97 ? -26.065 -0.323 16.099 1.00 95.56 97 TYR A O 1
ATOM 809 N N . ASN A 1 98 ? -27.551 1.148 16.916 1.00 96.19 98 ASN A N 1
ATOM 810 C CA . ASN A 1 98 ? -28.117 1.504 15.613 1.00 96.19 98 ASN A CA 1
ATOM 811 C C . ASN A 1 98 ? -27.065 2.104 14.670 1.00 96.19 98 ASN A C 1
ATOM 813 O O . ASN A 1 98 ? -27.077 1.840 13.466 1.00 96.19 98 ASN A O 1
ATOM 817 N N . ARG A 1 99 ? -26.139 2.911 15.202 1.00 93.94 99 ARG A N 1
ATOM 818 C CA . ARG A 1 99 ? -25.045 3.489 14.418 1.00 93.94 99 ARG A CA 1
ATOM 819 C C . ARG A 1 99 ? -24.070 2.418 13.934 1.00 93.94 99 ARG A C 1
ATOM 821 O O . ARG A 1 99 ? -23.700 2.449 12.766 1.00 93.94 99 ARG A O 1
ATOM 828 N N . ILE A 1 100 ? -23.679 1.484 14.800 1.00 95.06 100 ILE A N 1
ATOM 829 C CA . ILE A 1 100 ? -22.794 0.363 14.454 1.00 95.06 100 ILE A CA 1
ATOM 830 C C . ILE A 1 100 ? -23.455 -0.534 13.408 1.00 95.06 100 ILE A C 1
ATOM 832 O O . ILE A 1 100 ? -22.796 -0.924 12.450 1.00 95.06 100 ILE A O 1
ATOM 836 N N . TYR A 1 101 ? -24.750 -0.819 13.555 1.00 96.81 101 TYR A N 1
ATOM 837 C CA . TYR A 1 101 ? -25.500 -1.626 12.595 1.00 96.81 101 TYR A CA 1
ATOM 838 C C . TYR A 1 101 ? -25.436 -1.030 11.180 1.00 96.81 101 TYR A C 1
ATOM 840 O O . TYR A 1 101 ? -24.993 -1.707 10.257 1.00 96.81 101 TYR A O 1
ATOM 848 N N . LYS A 1 102 ? -25.754 0.264 11.034 1.00 96.19 102 LYS A N 1
ATOM 849 C CA . LYS A 1 102 ? -25.664 0.975 9.744 1.00 96.19 102 LYS A CA 1
ATOM 850 C C . LYS A 1 102 ? -24.235 1.036 9.196 1.00 96.19 102 LYS A C 1
ATOM 852 O O . LYS A 1 102 ? -24.013 0.802 8.020 1.00 96.19 102 LYS A O 1
ATOM 857 N N . LEU A 1 103 ? -23.244 1.311 10.050 1.00 95.88 103 LEU A N 1
ATOM 858 C CA . LEU A 1 103 ? -21.839 1.343 9.619 1.00 95.88 103 LEU A CA 1
ATOM 859 C C . LEU A 1 103 ? -21.342 -0.025 9.141 1.00 95.88 103 LEU A C 1
ATOM 861 O O . LEU A 1 103 ? -20.486 -0.086 8.262 1.00 95.88 103 LEU A O 1
ATOM 865 N N . ASN A 1 104 ? -21.843 -1.114 9.727 1.00 96.44 104 ASN A N 1
ATOM 866 C CA . ASN A 1 104 ? -21.519 -2.459 9.271 1.00 96.44 104 ASN A CA 1
ATOM 867 C C . ASN A 1 104 ? -22.135 -2.746 7.902 1.00 96.44 104 ASN A C 1
ATOM 869 O O . ASN A 1 104 ? -21.441 -3.315 7.069 1.00 96.44 104 ASN A O 1
ATOM 873 N N . GLU A 1 105 ? -23.383 -2.344 7.661 1.00 96.44 105 GLU A N 1
ATOM 874 C CA . GLU A 1 105 ? -24.020 -2.421 6.338 1.00 96.44 105 GLU A CA 1
ATOM 875 C C . GLU A 1 105 ? -23.182 -1.678 5.281 1.00 96.44 105 GLU A C 1
ATOM 877 O O . GLU A 1 105 ? -22.708 -2.300 4.332 1.00 96.44 105 GLU A O 1
ATOM 882 N N . ASP A 1 106 ? -22.847 -0.406 5.531 1.00 95.94 106 ASP A N 1
ATOM 883 C CA . ASP A 1 106 ? -21.995 0.395 4.636 1.00 95.94 106 ASP A CA 1
ATOM 884 C C . ASP A 1 106 ? -20.621 -0.268 4.394 1.00 95.94 106 ASP A C 1
ATOM 886 O O . ASP A 1 106 ? -20.063 -0.225 3.293 1.00 95.94 106 ASP A O 1
ATOM 890 N N . LYS A 1 107 ? -20.038 -0.882 5.436 1.00 96.44 107 LYS A N 1
ATOM 891 C CA . LYS A 1 107 ? -18.759 -1.603 5.345 1.00 96.44 107 LYS A CA 1
ATOM 892 C C . LYS A 1 107 ? -18.875 -2.804 4.411 1.00 96.44 107 LYS A C 1
ATOM 894 O O . LYS A 1 107 ? -17.986 -2.997 3.584 1.00 96.44 107 LYS A O 1
ATOM 899 N N . TRP A 1 108 ? -19.939 -3.594 4.543 1.00 97.12 108 TRP A N 1
ATOM 900 C CA . TRP A 1 108 ? -20.171 -4.770 3.705 1.00 97.12 108 TRP A CA 1
ATOM 901 C C . TRP A 1 108 ? -20.296 -4.396 2.228 1.00 97.12 108 TRP A C 1
ATOM 903 O O . TRP A 1 108 ? -19.645 -5.025 1.391 1.00 97.12 108 TRP A O 1
ATOM 913 N N . ASP A 1 109 ? -21.040 -3.337 1.908 1.00 95.88 109 ASP A N 1
ATOM 914 C CA . ASP A 1 109 ? -21.189 -2.862 0.529 1.00 95.88 109 ASP A CA 1
ATOM 915 C C . ASP A 1 109 ? -19.844 -2.428 -0.075 1.00 95.88 109 ASP A C 1
ATOM 917 O O . ASP A 1 109 ? -19.492 -2.804 -1.199 1.00 95.88 109 ASP A O 1
ATOM 921 N N . LEU A 1 110 ? -19.039 -1.683 0.690 1.00 96.56 110 LEU A N 1
ATOM 922 C CA . LEU A 1 110 ? -17.703 -1.258 0.265 1.00 96.56 110 LEU A CA 1
ATOM 923 C C . LEU A 1 110 ? -16.739 -2.440 0.077 1.00 96.56 110 LEU A C 1
ATOM 925 O O . LEU A 1 110 ? -15.960 -2.455 -0.882 1.00 96.56 110 LEU A O 1
ATOM 929 N N . GLU A 1 111 ? -16.776 -3.427 0.973 1.00 96.81 111 GLU A N 1
ATOM 930 C CA . GLU A 1 111 ? -15.958 -4.642 0.890 1.00 96.81 111 GLU A CA 1
ATOM 931 C C . GLU A 1 111 ? -16.326 -5.475 -0.342 1.00 96.81 111 GLU A C 1
ATOM 933 O O . GLU A 1 111 ? -15.432 -5.930 -1.063 1.00 96.81 111 GLU A O 1
ATOM 938 N N . LEU A 1 112 ? -17.620 -5.606 -0.645 1.00 97.25 112 LEU A N 1
ATOM 939 C CA . LEU A 1 112 ? -18.100 -6.314 -1.828 1.00 97.25 112 LEU A CA 1
ATOM 940 C C . LEU A 1 112 ? -17.631 -5.636 -3.121 1.00 97.25 112 LEU A C 1
ATOM 942 O O . LEU A 1 112 ? -17.072 -6.296 -4.000 1.00 97.25 112 LEU A O 1
ATOM 946 N N . ILE A 1 113 ? -17.801 -4.313 -3.228 1.00 97.12 113 ILE A N 1
ATOM 947 C CA . ILE A 1 113 ? -17.330 -3.544 -4.389 1.00 97.12 113 ILE A CA 1
ATOM 948 C C . ILE A 1 113 ? -15.814 -3.697 -4.547 1.00 97.12 113 ILE A C 1
ATOM 950 O O . ILE A 1 113 ? -15.326 -3.905 -5.659 1.00 97.12 113 ILE A O 1
ATOM 954 N N . THR A 1 114 ? -15.066 -3.638 -3.443 1.00 97.69 114 THR A N 1
ATOM 955 C CA . THR A 1 114 ? -13.607 -3.810 -3.457 1.00 97.69 114 THR A CA 1
ATOM 956 C C . THR A 1 114 ? -13.221 -5.203 -3.953 1.00 97.69 114 THR A C 1
ATOM 958 O O . THR A 1 114 ? -12.398 -5.301 -4.859 1.00 97.69 114 THR A O 1
ATOM 961 N N . CYS A 1 115 ? -13.872 -6.265 -3.467 1.00 97.50 115 CYS A N 1
ATOM 962 C CA . CYS A 1 115 ? -13.632 -7.636 -3.929 1.00 97.50 115 CYS A CA 1
ATOM 963 C C . CYS A 1 115 ? -13.892 -7.799 -5.433 1.00 97.50 115 CYS A C 1
ATOM 965 O O . CYS A 1 115 ? -13.089 -8.403 -6.146 1.00 97.50 115 CYS A O 1
ATOM 967 N N . ILE A 1 116 ? -14.989 -7.228 -5.943 1.00 97.06 116 ILE A N 1
ATOM 968 C CA . ILE A 1 116 ? -15.305 -7.267 -7.378 1.00 97.06 116 ILE A CA 1
ATOM 969 C C . ILE A 1 116 ? -14.204 -6.566 -8.181 1.00 97.06 116 ILE A C 1
ATOM 971 O O . ILE A 1 116 ? -13.758 -7.078 -9.210 1.00 97.06 116 ILE A O 1
ATOM 975 N N . LYS A 1 117 ? -13.723 -5.413 -7.704 1.00 97.50 117 LYS A N 1
ATOM 976 C CA . LYS A 1 117 ? -12.639 -4.673 -8.361 1.00 97.50 117 LYS A CA 1
ATOM 977 C C . LYS A 1 117 ? -11.303 -5.402 -8.297 1.00 97.50 117 LYS A C 1
ATOM 979 O O . LYS A 1 117 ? -10.568 -5.382 -9.281 1.00 97.50 117 LYS A O 1
ATOM 984 N N . GLU A 1 118 ? -10.995 -6.083 -7.202 1.00 96.94 118 GLU A N 1
ATOM 985 C CA . GLU A 1 118 ? -9.804 -6.929 -7.095 1.00 96.94 118 GLU A CA 1
ATOM 986 C C . GLU A 1 118 ? -9.847 -8.095 -8.086 1.00 96.94 118 GLU A C 1
ATOM 988 O O . GLU A 1 118 ? -8.850 -8.367 -8.762 1.00 96.94 118 GLU A O 1
ATOM 993 N N . TYR A 1 119 ? -11.010 -8.734 -8.240 1.00 96.81 119 TYR A N 1
ATOM 994 C CA . TYR A 1 119 ? -11.208 -9.780 -9.240 1.00 96.81 119 TYR A CA 1
ATOM 995 C C . TYR A 1 119 ? -11.037 -9.244 -10.668 1.00 96.81 119 TYR A C 1
ATOM 997 O O . TYR A 1 119 ? -10.307 -9.830 -11.467 1.00 96.81 119 TYR A O 1
ATOM 1005 N N . GLU A 1 120 ? -11.640 -8.092 -10.974 1.00 96.56 120 GLU A N 1
ATOM 1006 C CA . GLU A 1 120 ? -11.508 -7.423 -12.273 1.00 96.56 120 GLU A CA 1
ATOM 1007 C C . GLU A 1 120 ? -10.039 -7.082 -12.587 1.00 96.56 120 GLU A C 1
ATOM 1009 O O . GLU A 1 120 ? -9.558 -7.341 -13.692 1.00 96.56 120 GLU A O 1
ATOM 1014 N N . ILE A 1 121 ? -9.290 -6.566 -11.605 1.00 96.12 121 ILE A N 1
ATOM 1015 C CA . ILE A 1 121 ? -7.856 -6.279 -11.743 1.00 96.12 121 ILE A CA 1
ATOM 1016 C C . ILE A 1 121 ? -7.062 -7.563 -11.991 1.00 96.12 121 ILE A C 1
ATOM 1018 O O . ILE A 1 121 ? -6.216 -7.579 -12.884 1.00 96.12 121 ILE A O 1
ATOM 1022 N N . SER A 1 122 ? -7.319 -8.625 -11.226 1.00 95.12 122 SER A N 1
ATOM 1023 C CA . SER A 1 122 ? -6.647 -9.921 -11.379 1.00 95.12 122 SER A CA 1
ATOM 1024 C C . SER A 1 122 ? -6.869 -10.511 -12.776 1.00 95.12 122 SER A C 1
ATOM 1026 O O . SER A 1 122 ? -5.916 -10.909 -13.453 1.00 95.12 122 SER A O 1
ATOM 1028 N N . ASP A 1 123 ? -8.110 -10.486 -13.264 1.00 93.62 123 ASP A N 1
ATOM 1029 C CA . ASP A 1 123 ? -8.442 -10.973 -14.600 1.00 93.62 123 ASP A CA 1
ATOM 1030 C C . ASP A 1 123 ? -7.781 -10.120 -15.699 1.00 93.62 123 ASP A C 1
ATOM 1032 O O . ASP A 1 123 ? -7.149 -10.650 -16.617 1.00 93.62 123 ASP A O 1
ATOM 1036 N N . LEU A 1 124 ? -7.811 -8.789 -15.580 1.00 92.50 124 LEU A N 1
ATOM 1037 C CA . LEU A 1 124 ? -7.101 -7.897 -16.504 1.00 92.50 124 LEU A CA 1
ATOM 1038 C C . LEU A 1 124 ? -5.582 -8.122 -16.480 1.00 92.50 124 LEU A C 1
ATOM 1040 O O . LEU A 1 124 ? -4.943 -8.128 -17.535 1.00 92.50 124 LEU A O 1
ATOM 1044 N N . GLN A 1 125 ? -4.990 -8.339 -15.304 1.00 89.19 125 GLN A N 1
ATOM 1045 C CA . GLN A 1 125 ? -3.570 -8.666 -15.159 1.00 89.19 125 GLN A CA 1
ATOM 1046 C C . GLN A 1 125 ? -3.230 -9.990 -15.845 1.00 89.19 125 GLN A C 1
ATOM 1048 O O . GLN A 1 125 ? -2.237 -10.054 -16.574 1.00 89.19 125 GLN A O 1
ATOM 1053 N N . SER A 1 126 ? -4.060 -11.019 -15.662 1.00 87.56 126 SER A N 1
ATOM 1054 C CA . SER A 1 126 ? -3.919 -12.308 -16.343 1.00 87.56 126 SER A CA 1
ATOM 1055 C C . SER A 1 126 ? -3.973 -12.135 -17.864 1.00 87.56 126 SER A C 1
ATOM 1057 O O . SER A 1 126 ? -3.033 -12.507 -18.570 1.00 87.56 126 SER A O 1
ATOM 1059 N N . ARG A 1 127 ? -4.994 -11.427 -18.371 1.00 85.81 127 ARG A N 1
ATOM 1060 C CA . ARG A 1 127 ? -5.157 -11.129 -19.803 1.00 85.81 127 ARG A CA 1
ATOM 1061 C C . ARG A 1 127 ? -3.953 -10.384 -20.389 1.00 85.81 127 ARG A C 1
ATOM 1063 O O . ARG A 1 127 ? -3.473 -10.731 -21.469 1.00 85.81 127 ARG A O 1
ATOM 1070 N N . VAL A 1 128 ? -3.424 -9.378 -19.688 1.00 84.38 128 VAL A N 1
ATOM 1071 C CA . VAL A 1 128 ? -2.221 -8.639 -20.117 1.00 84.38 128 VAL A CA 1
ATOM 1072 C C . VAL A 1 128 ? -0.985 -9.539 -20.129 1.00 84.38 128 VAL A C 1
ATOM 1074 O O . VAL A 1 128 ? -0.177 -9.455 -21.059 1.00 84.38 128 VAL A O 1
ATOM 1077 N N . ASN A 1 129 ? -0.827 -10.402 -19.128 1.00 81.44 129 ASN A N 1
ATOM 1078 C CA . ASN A 1 129 ? 0.304 -11.322 -19.038 1.00 81.44 129 ASN A CA 1
ATOM 1079 C C . ASN A 1 129 ? 0.283 -12.367 -20.164 1.00 81.44 129 ASN A C 1
ATOM 1081 O O . ASN A 1 129 ? 1.317 -12.603 -20.793 1.00 81.44 129 ASN A O 1
ATOM 1085 N N . ASP A 1 130 ? -0.885 -12.919 -20.489 1.00 77.38 130 ASP A N 1
ATOM 1086 C CA . ASP A 1 130 ? -1.050 -13.881 -21.582 1.00 77.38 130 ASP A CA 1
ATOM 1087 C C . ASP A 1 130 ? -0.787 -13.259 -22.960 1.00 77.38 130 ASP A C 1
ATOM 1089 O O . ASP A 1 130 ? -0.207 -13.909 -23.832 1.00 77.38 130 ASP A O 1
ATOM 1093 N N . MET A 1 131 ? -1.149 -11.985 -23.157 1.00 71.31 131 MET A N 1
ATOM 1094 C CA . MET A 1 131 ? -0.857 -11.243 -24.393 1.00 71.31 131 MET A CA 1
ATOM 1095 C C . MET A 1 131 ? 0.622 -10.872 -24.541 1.00 71.31 131 MET A C 1
ATOM 1097 O O . MET A 1 131 ? 1.165 -10.900 -25.644 1.00 71.31 131 MET A O 1
ATOM 1101 N N . ARG A 1 132 ? 1.290 -10.515 -23.438 1.00 64.31 132 ARG A N 1
ATOM 1102 C CA . ARG A 1 132 ? 2.740 -10.243 -23.429 1.00 64.31 132 ARG A CA 1
ATOM 1103 C C . ARG A 1 132 ? 3.568 -11.525 -23.546 1.00 64.31 132 ARG A C 1
ATOM 1105 O O . ARG A 1 132 ? 4.744 -11.453 -23.900 1.00 64.31 132 ARG A O 1
ATOM 1112 N N . GLY A 1 133 ? 2.936 -12.669 -23.285 1.00 64.62 133 GLY A N 1
ATOM 1113 C CA . GLY A 1 133 ? 3.525 -13.992 -23.290 1.00 64.62 133 GLY A CA 1
ATOM 1114 C C . GLY A 1 133 ? 4.264 -14.275 -21.986 1.00 64.62 133 GLY A C 1
ATOM 1115 O O . GLY A 1 133 ? 5.197 -13.569 -21.606 1.00 64.62 133 GLY A O 1
ATOM 1116 N N . LYS A 1 134 ? 3.944 -15.412 -21.364 1.00 62.50 134 LYS A N 1
ATOM 1117 C CA . LYS A 1 134 ? 4.678 -16.031 -20.238 1.00 62.50 134 LYS A CA 1
ATOM 1118 C C . LYS A 1 134 ? 6.142 -16.398 -20.580 1.00 62.50 134 LYS A C 1
ATOM 1120 O O . LYS A 1 134 ? 6.844 -17.005 -19.780 1.00 62.50 134 LYS A O 1
ATOM 1125 N N . PHE A 1 135 ? 6.596 -16.050 -21.786 1.00 49.56 135 PHE A N 1
ATOM 1126 C CA . PHE A 1 135 ? 7.785 -16.558 -22.463 1.00 49.56 135 PHE A CA 1
ATOM 1127 C C . PHE A 1 135 ? 8.790 -15.462 -22.851 1.00 49.56 135 PHE A C 1
ATOM 1129 O O . PHE A 1 135 ? 9.623 -15.659 -23.732 1.00 49.56 135 PHE A O 1
ATOM 1136 N N . ILE A 1 136 ? 8.779 -14.312 -22.171 1.00 58.62 136 ILE A N 1
ATOM 1137 C CA . ILE A 1 136 ? 10.044 -13.603 -21.944 1.00 58.62 136 ILE A CA 1
ATOM 1138 C C . ILE A 1 136 ? 10.672 -14.313 -20.753 1.00 58.62 136 ILE A C 1
ATOM 1140 O O . ILE A 1 136 ? 10.539 -13.855 -19.622 1.00 58.62 136 ILE A O 1
ATOM 1144 N N . ILE A 1 137 ? 11.280 -15.477 -21.001 1.00 55.75 137 ILE A N 1
ATOM 1145 C CA . ILE A 1 137 ? 12.084 -16.172 -19.996 1.00 55.75 137 ILE A CA 1
ATOM 1146 C C . ILE A 1 137 ? 13.105 -15.136 -19.520 1.00 55.75 137 ILE A C 1
ATOM 1148 O O . ILE A 1 137 ? 13.954 -14.727 -20.322 1.00 55.75 137 ILE A O 1
ATOM 1152 N N . PRO A 1 138 ? 13.028 -14.649 -18.266 1.00 66.94 138 PRO A N 1
ATOM 1153 C CA . PRO A 1 138 ? 14.113 -13.858 -17.723 1.00 66.94 138 PRO A CA 1
ATOM 1154 C C . PRO A 1 138 ? 15.339 -14.757 -17.866 1.00 66.94 138 PRO A C 1
ATOM 1156 O O . PRO A 1 138 ? 15.272 -15.888 -17.380 1.00 66.94 138 PRO A O 1
ATOM 1159 N N . PRO A 1 139 ? 16.401 -14.347 -18.583 1.00 64.50 139 PRO A N 1
ATOM 1160 C CA . PRO A 1 139 ? 17.536 -15.226 -18.819 1.00 64.50 139 PRO A CA 1
ATOM 1161 C C . PRO A 1 139 ? 18.002 -15.726 -17.457 1.00 64.50 139 PRO A C 1
ATOM 1163 O O . PRO A 1 139 ? 18.384 -14.915 -16.607 1.00 64.50 139 PRO A O 1
ATOM 1166 N N . LEU A 1 140 ? 17.854 -17.034 -17.223 1.00 65.88 140 LEU A N 1
ATOM 1167 C CA . LEU A 1 140 ? 18.128 -17.651 -15.934 1.00 65.88 140 LEU A CA 1
ATOM 1168 C C . LEU A 1 140 ? 19.609 -17.427 -15.643 1.00 65.88 140 LEU A C 1
ATOM 1170 O O . LEU A 1 140 ? 20.483 -18.099 -16.186 1.00 65.88 140 LEU A O 1
ATOM 1174 N N . LYS A 1 141 ? 19.913 -16.419 -14.826 1.00 68.88 141 LYS A N 1
ATOM 1175 C CA . LYS A 1 141 ? 21.272 -16.211 -14.342 1.00 68.88 141 LYS A CA 1
ATOM 1176 C C . LYS A 1 141 ? 21.567 -17.348 -13.378 1.00 68.88 141 LYS A C 1
ATOM 1178 O O . LYS A 1 141 ? 20.760 -17.622 -12.494 1.00 68.88 141 LYS A O 1
ATOM 1183 N N . LYS A 1 142 ? 22.730 -17.986 -13.517 1.00 75.69 142 LYS A N 1
ATOM 1184 C CA . LYS A 1 142 ? 23.247 -18.920 -12.513 1.00 75.69 142 LYS A CA 1
ATOM 1185 C C . LYS A 1 142 ? 23.525 -18.127 -11.235 1.00 75.69 142 LYS A C 1
ATOM 1187 O O . LYS A 1 142 ? 24.586 -17.534 -11.078 1.00 75.69 142 LYS A O 1
ATOM 1192 N N . VAL A 1 143 ? 22.529 -18.043 -10.360 1.00 69.06 143 VAL A N 1
ATOM 1193 C CA . VAL A 1 143 ? 22.656 -17.417 -9.046 1.00 69.06 143 VAL A CA 1
ATOM 1194 C C . VAL A 1 143 ? 23.063 -18.521 -8.078 1.00 69.06 143 VAL A C 1
ATOM 1196 O O . VAL A 1 143 ? 22.295 -19.451 -7.847 1.00 69.06 143 VAL A O 1
ATOM 1199 N N . SER A 1 144 ? 24.279 -18.459 -7.530 1.00 77.81 144 SER A N 1
ATOM 1200 C CA . SER A 1 144 ? 24.649 -19.349 -6.425 1.00 77.81 144 SER A CA 1
ATOM 1201 C C . SER A 1 144 ? 23.778 -19.019 -5.206 1.00 77.81 144 SER A C 1
ATOM 1203 O O . SER A 1 144 ? 23.601 -17.844 -4.870 1.00 77.81 144 SER A O 1
ATOM 1205 N N . LYS A 1 145 ? 23.233 -20.058 -4.551 1.00 74.44 145 LYS A N 1
ATOM 1206 C CA . LYS A 1 145 ? 22.283 -19.983 -3.419 1.00 74.44 145 LYS A CA 1
ATOM 1207 C C . LYS A 1 145 ? 22.741 -19.021 -2.313 1.00 74.44 145 LYS A C 1
ATOM 1209 O O . LYS A 1 145 ? 21.912 -18.371 -1.684 1.00 74.44 145 LYS A O 1
ATOM 1214 N N . TYR A 1 146 ? 24.056 -18.883 -2.134 1.00 76.94 146 TYR A N 1
ATOM 1215 C CA . TYR A 1 146 ? 24.675 -18.042 -1.108 1.00 76.94 146 TYR A CA 1
ATOM 1216 C C . TYR A 1 146 ? 25.299 -16.754 -1.641 1.00 76.94 146 TYR A C 1
ATOM 1218 O O . TYR A 1 146 ? 25.758 -15.942 -0.851 1.00 76.94 146 TYR A O 1
ATOM 1226 N N . GLN A 1 147 ? 25.328 -16.507 -2.950 1.00 75.62 147 GLN A N 1
ATOM 1227 C CA . GLN A 1 147 ? 26.079 -15.375 -3.503 1.00 75.62 147 GLN A CA 1
ATOM 1228 C C . GLN A 1 147 ? 25.534 -14.022 -3.053 1.00 75.62 147 GLN A C 1
ATOM 1230 O O . GLN A 1 147 ? 26.294 -13.103 -2.774 1.00 75.62 147 GLN A O 1
ATOM 1235 N N . THR A 1 148 ? 24.218 -13.904 -2.902 1.00 77.50 148 THR A N 1
ATOM 1236 C CA . THR A 1 148 ? 23.590 -12.688 -2.373 1.00 77.50 148 THR A CA 1
ATOM 1237 C C . THR A 1 148 ? 23.824 -12.517 -0.871 1.00 77.50 148 THR A C 1
ATOM 1239 O O . THR A 1 148 ? 23.922 -11.384 -0.405 1.00 77.50 148 THR A O 1
ATOM 1242 N N . GLN A 1 149 ? 23.948 -13.608 -0.109 1.00 78.94 149 GLN A N 1
ATOM 1243 C CA . GLN A 1 149 ? 24.281 -13.577 1.319 1.00 78.94 149 GLN A CA 1
ATOM 1244 C C . GLN A 1 149 ? 25.771 -13.286 1.549 1.00 78.94 149 GLN A C 1
ATOM 1246 O O . GLN A 1 149 ? 26.101 -12.467 2.399 1.00 78.94 149 GLN A O 1
ATOM 1251 N N . LEU A 1 150 ? 26.657 -13.868 0.738 1.00 79.31 150 LEU A N 1
ATOM 1252 C CA . LEU A 1 150 ? 28.097 -13.610 0.734 1.00 79.31 150 LEU A CA 1
ATOM 1253 C C . LEU A 1 150 ? 28.409 -12.181 0.298 1.00 79.31 150 LEU A C 1
ATOM 1255 O O . LEU A 1 150 ? 29.222 -11.523 0.934 1.00 79.31 150 LEU A O 1
ATOM 1259 N N . GLU A 1 151 ? 27.729 -11.655 -0.725 1.00 80.75 151 GLU A N 1
ATOM 1260 C CA . GLU A 1 151 ? 27.878 -10.249 -1.108 1.00 80.75 151 GLU A CA 1
ATOM 1261 C C . GLU A 1 151 ? 27.357 -9.335 0.007 1.00 80.75 151 GLU A C 1
ATOM 1263 O O . GLU A 1 151 ? 28.005 -8.351 0.327 1.00 80.75 151 GLU A O 1
ATOM 1268 N N . LYS A 1 152 ? 26.236 -9.666 0.668 1.00 82.50 152 LYS A N 1
ATOM 1269 C CA . LYS A 1 152 ? 25.762 -8.912 1.844 1.00 82.50 152 LYS A CA 1
ATOM 1270 C C . LYS A 1 152 ? 26.776 -8.936 2.989 1.00 82.50 152 LYS A C 1
ATOM 1272 O O . LYS A 1 152 ? 27.065 -7.873 3.527 1.00 82.50 152 LYS A O 1
ATOM 1277 N N . MET A 1 153 ? 27.340 -10.100 3.313 1.00 80.69 153 MET A N 1
ATOM 1278 C CA . MET A 1 153 ? 28.421 -10.254 4.292 1.00 80.69 153 MET A CA 1
ATOM 1279 C C . MET A 1 153 ? 29.635 -9.415 3.899 1.00 80.69 153 MET A C 1
ATOM 1281 O O . MET A 1 153 ? 30.108 -8.619 4.695 1.00 80.69 153 MET A O 1
ATOM 1285 N N . ARG A 1 154 ? 30.082 -9.499 2.644 1.00 79.81 154 ARG A N 1
ATOM 1286 C CA . ARG A 1 154 ? 31.223 -8.744 2.115 1.00 79.81 154 ARG A CA 1
ATOM 1287 C C . ARG A 1 154 ? 30.979 -7.236 2.077 1.00 79.81 154 ARG A C 1
ATOM 1289 O O . ARG A 1 154 ? 31.886 -6.452 2.319 1.00 79.81 154 ARG A O 1
ATOM 1296 N N . GLN A 1 155 ? 29.757 -6.802 1.784 1.00 80.88 155 GLN A N 1
ATOM 1297 C CA . GLN A 1 155 ? 29.359 -5.395 1.838 1.00 80.88 155 GLN A CA 1
ATOM 1298 C C . GLN A 1 155 ? 29.251 -4.907 3.283 1.00 80.88 155 GLN A C 1
ATOM 1300 O O . GLN A 1 155 ? 29.570 -3.753 3.553 1.00 80.88 155 GLN A O 1
ATOM 1305 N N . TRP A 1 156 ? 28.811 -5.760 4.208 1.00 81.62 156 TRP A N 1
ATOM 1306 C CA . TRP A 1 156 ? 28.789 -5.459 5.633 1.00 81.62 156 TRP A CA 1
ATOM 1307 C C . TRP A 1 156 ? 30.212 -5.347 6.186 1.00 81.62 156 TRP A C 1
ATOM 1309 O O . TRP A 1 156 ? 30.528 -4.311 6.757 1.00 81.62 156 TRP A O 1
ATOM 1319 N N . THR A 1 157 ? 31.106 -6.298 5.897 1.00 78.62 157 THR A N 1
ATOM 1320 C CA . THR A 1 157 ? 32.525 -6.216 6.278 1.00 78.62 157 THR A CA 1
ATOM 1321 C C . THR A 1 157 ? 33.240 -5.047 5.602 1.00 78.62 157 THR A C 1
ATOM 1323 O O . THR A 1 157 ? 34.003 -4.352 6.259 1.00 78.62 157 THR A O 1
ATOM 1326 N N . TYR A 1 158 ? 32.948 -4.741 4.333 1.00 78.94 158 TYR A N 1
ATOM 1327 C CA . TYR A 1 158 ? 33.483 -3.556 3.651 1.00 78.94 158 TYR A CA 1
ATOM 1328 C C . TYR A 1 158 ? 32.993 -2.243 4.273 1.00 78.94 158 TYR A C 1
ATOM 1330 O O . TYR A 1 158 ? 33.768 -1.299 4.418 1.00 78.94 158 TYR A O 1
ATOM 1338 N N . LYS A 1 159 ? 31.710 -2.157 4.647 1.00 79.25 159 LYS A N 1
ATOM 1339 C CA . LYS A 1 159 ? 31.163 -0.996 5.365 1.00 79.25 159 LYS A CA 1
ATOM 1340 C C . LYS A 1 159 ? 31.779 -0.866 6.750 1.00 79.25 159 LYS A C 1
ATOM 1342 O O . LYS A 1 159 ? 32.126 0.247 7.125 1.00 79.25 159 LYS A O 1
ATOM 1347 N N . LEU A 1 160 ? 31.944 -1.980 7.458 1.00 75.06 160 LEU A N 1
ATOM 1348 C CA . LEU A 1 160 ? 32.561 -2.021 8.776 1.00 75.06 160 LEU A CA 1
ATOM 1349 C C . LEU A 1 160 ? 34.022 -1.569 8.691 1.00 75.06 160 LEU A C 1
ATOM 1351 O O . LEU A 1 160 ? 34.379 -0.611 9.356 1.00 75.06 160 LEU A O 1
ATOM 1355 N N . ALA A 1 161 ? 34.810 -2.113 7.759 1.00 75.12 161 ALA A N 1
ATOM 1356 C CA . ALA A 1 161 ? 36.189 -1.695 7.497 1.00 75.12 161 ALA A CA 1
ATOM 1357 C C . ALA A 1 161 ? 36.302 -0.226 7.045 1.00 75.12 161 ALA A C 1
ATOM 1359 O O . ALA A 1 161 ? 37.251 0.467 7.393 1.00 75.12 161 ALA A O 1
ATOM 1360 N N . LYS A 1 162 ? 35.328 0.298 6.286 1.00 67.94 162 LYS A N 1
ATOM 1361 C CA . LYS A 1 162 ? 35.282 1.729 5.940 1.00 67.94 162 LYS A CA 1
ATOM 1362 C C . LYS A 1 162 ? 34.889 2.632 7.106 1.00 67.94 162 LYS A C 1
ATOM 1364 O O . LYS A 1 162 ? 35.319 3.784 7.127 1.00 67.94 162 LYS A O 1
ATOM 1369 N N . MET A 1 163 ? 34.050 2.157 8.023 1.00 60.47 163 MET A N 1
ATOM 1370 C CA . MET A 1 163 ? 33.769 2.859 9.276 1.00 60.47 163 MET A CA 1
ATOM 1371 C C . MET A 1 163 ? 34.994 2.817 10.191 1.00 60.47 163 MET A C 1
ATOM 1373 O O . MET A 1 163 ? 35.327 3.840 10.775 1.00 60.47 163 MET A O 1
ATOM 1377 N N . ASP A 1 164 ? 35.720 1.702 10.205 1.00 66.81 164 ASP A N 1
ATOM 1378 C CA . ASP A 1 164 ? 36.950 1.509 10.974 1.00 66.81 164 ASP A CA 1
ATOM 1379 C C . ASP A 1 164 ? 38.094 2.400 10.458 1.00 66.81 164 ASP A C 1
ATOM 1381 O O . ASP A 1 164 ? 38.741 3.101 11.227 1.00 66.81 164 ASP A O 1
ATOM 1385 N N . LEU A 1 165 ? 38.249 2.547 9.134 1.00 58.97 165 LEU A N 1
ATOM 1386 C CA . LEU A 1 165 ? 39.187 3.519 8.548 1.00 58.97 165 LEU A CA 1
ATOM 1387 C C . LEU A 1 165 ? 38.835 4.982 8.849 1.00 58.97 165 LEU A C 1
ATOM 1389 O O . LEU A 1 165 ? 39.716 5.835 8.811 1.00 58.97 165 LEU A O 1
ATOM 1393 N N . LYS A 1 166 ? 37.567 5.301 9.126 1.00 60.91 166 LYS A N 1
ATOM 1394 C CA . LYS A 1 166 ? 37.168 6.647 9.566 1.00 60.91 166 LYS A CA 1
ATOM 1395 C C . LYS A 1 166 ? 37.290 6.835 11.079 1.00 60.91 166 LYS A C 1
ATOM 1397 O O . LYS A 1 166 ? 37.505 7.963 11.503 1.00 60.91 166 LYS A O 1
ATOM 1402 N N . GLY A 1 167 ? 37.150 5.767 11.865 1.00 62.97 167 GLY A N 1
ATOM 1403 C CA . GLY A 1 167 ? 37.280 5.777 13.325 1.00 62.97 167 GLY A CA 1
ATOM 1404 C C . GLY A 1 167 ? 38.727 5.684 13.821 1.00 62.97 167 GLY A C 1
ATOM 1405 O O . GLY A 1 167 ? 39.048 6.258 14.856 1.00 62.97 167 GLY A O 1
ATOM 1406 N N . GLY A 1 168 ? 39.612 5.027 13.065 1.00 64.88 168 GLY A N 1
ATOM 1407 C CA . GLY A 1 168 ? 41.045 4.908 13.363 1.00 64.88 168 GLY A CA 1
ATOM 1408 C C . GLY A 1 168 ? 41.884 6.127 12.962 1.00 64.88 168 GLY A C 1
ATOM 1409 O O . GLY A 1 168 ? 43.050 6.235 13.338 1.00 64.88 168 GLY A O 1
ATOM 1410 N N . LEU A 1 169 ? 41.306 7.075 12.220 1.00 62.34 169 LEU A N 1
ATOM 1411 C CA . LEU A 1 169 ? 41.927 8.373 11.978 1.00 62.34 169 LEU A CA 1
ATOM 1412 C C . LEU A 1 169 ? 41.667 9.264 13.194 1.00 62.34 169 LEU A C 1
ATOM 1414 O O . LEU A 1 169 ? 40.533 9.679 13.431 1.00 62.34 169 LEU A O 1
ATOM 1418 N N . LYS A 1 170 ? 42.719 9.596 13.954 1.00 72.38 170 LYS A N 1
ATOM 1419 C CA . LYS A 1 170 ? 42.627 10.646 14.977 1.00 72.38 170 LYS A CA 1
ATOM 1420 C C . LYS A 1 170 ? 42.095 11.922 14.304 1.00 72.38 170 LYS A C 1
ATOM 1422 O O . LYS A 1 170 ? 42.695 12.351 13.314 1.00 72.38 170 LYS A O 1
ATOM 1427 N N . PRO A 1 171 ? 41.012 12.549 14.799 1.00 67.31 171 PRO A N 1
ATOM 1428 C CA . PRO A 1 171 ? 40.611 13.852 14.296 1.00 67.31 171 PRO A CA 1
ATOM 1429 C C . PRO A 1 171 ? 41.749 14.831 14.587 1.00 67.31 171 PRO A C 1
ATOM 1431 O O . PRO A 1 171 ? 42.037 15.145 15.741 1.00 67.31 171 PRO A O 1
ATOM 1434 N N . VAL A 1 172 ? 42.432 15.295 13.540 1.00 62.91 172 VAL A N 1
ATOM 1435 C CA . VAL A 1 172 ? 43.326 16.446 13.658 1.00 62.91 172 VAL A CA 1
ATOM 1436 C C . VAL A 1 172 ? 42.428 17.632 13.989 1.00 62.91 172 VAL A C 1
ATOM 1438 O O . VAL A 1 172 ? 41.632 18.060 13.149 1.00 62.91 172 VAL A O 1
ATOM 1441 N N . LYS A 1 173 ? 42.516 18.132 15.228 1.00 58.00 173 LYS A N 1
ATOM 1442 C CA . LYS A 1 173 ? 41.935 19.424 15.596 1.00 58.00 173 LYS A CA 1
ATOM 1443 C C . LYS A 1 173 ? 42.542 20.462 14.657 1.00 58.00 173 LYS A C 1
ATOM 1445 O O . LYS A 1 173 ? 43.742 20.719 14.713 1.00 58.00 173 LYS A O 1
ATOM 1450 N N . LYS A 1 174 ? 41.732 21.028 13.764 1.00 61.62 174 LYS A N 1
ATOM 1451 C CA . LYS A 1 174 ? 42.103 22.221 13.001 1.00 61.62 174 LYS A CA 1
ATOM 1452 C C . LYS A 1 174 ? 41.992 23.432 13.929 1.00 61.62 174 LYS A C 1
ATOM 1454 O O . LYS A 1 174 ? 41.097 24.243 13.771 1.00 61.62 174 LYS A O 1
ATOM 1459 N N . GLU A 1 175 ? 42.886 23.512 14.904 1.00 47.97 175 GLU A N 1
ATOM 1460 C CA . GLU A 1 175 ? 43.248 24.764 15.569 1.00 47.97 175 GLU A CA 1
ATOM 1461 C C . GLU A 1 175 ? 44.615 25.158 15.003 1.00 47.97 175 GLU A C 1
ATOM 1463 O O . GLU A 1 175 ? 45.661 25.000 15.622 1.00 47.97 175 GLU A O 1
ATOM 1468 N N . ILE A 1 176 ? 44.602 25.588 13.743 1.00 45.53 176 ILE A N 1
ATOM 1469 C CA . ILE A 1 176 ? 45.540 26.611 13.290 1.00 45.53 176 ILE A CA 1
ATOM 1470 C C . ILE A 1 176 ? 44.650 27.833 13.103 1.00 45.53 176 ILE A C 1
ATOM 1472 O O . ILE A 1 176 ? 44.283 28.192 11.986 1.00 45.53 176 ILE A O 1
ATOM 1476 N N . ASP A 1 177 ? 44.197 28.373 14.233 1.00 43.22 177 ASP A N 1
ATOM 1477 C CA . ASP A 1 177 ? 43.661 29.722 14.274 1.00 43.22 177 ASP A CA 1
ATOM 1478 C C . ASP A 1 177 ? 44.875 30.643 14.112 1.00 43.22 177 ASP A C 1
ATOM 1480 O O . ASP A 1 177 ? 45.717 30.793 14.999 1.00 43.22 177 ASP A O 1
ATOM 1484 N N . LEU A 1 178 ? 45.059 31.129 12.885 1.00 49.41 178 LEU A N 1
ATOM 1485 C CA . LEU A 1 178 ? 45.948 32.238 12.564 1.00 49.41 178 LEU A CA 1
ATOM 1486 C C . LEU A 1 178 ? 45.277 33.513 13.094 1.00 49.41 178 LEU A C 1
ATOM 1488 O O . LEU A 1 178 ? 44.732 34.296 12.325 1.00 49.41 178 LEU A O 1
ATOM 1492 N N . GLY A 1 179 ? 45.293 33.681 14.414 1.00 36.56 179 GLY A N 1
ATOM 1493 C CA . GLY A 1 179 ? 44.677 34.803 15.110 1.00 36.56 179 GLY A CA 1
ATOM 149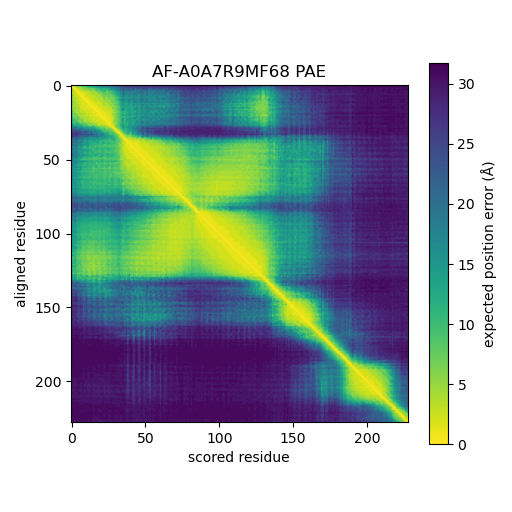4 C C . GLY A 1 179 ? 45.082 34.800 16.580 1.00 36.56 179 GLY A C 1
ATOM 1495 O O . GLY A 1 179 ? 44.849 33.831 17.286 1.00 36.56 179 GLY A O 1
ATOM 1496 N N . GLU A 1 180 ? 45.733 35.878 17.012 1.00 35.81 180 GLU A N 1
ATOM 1497 C CA . GLU A 1 180 ? 45.995 36.230 18.415 1.00 35.81 180 GLU A CA 1
ATOM 1498 C C . GLU A 1 180 ? 46.865 35.271 19.248 1.00 35.81 180 GLU A C 1
ATOM 1500 O O . GLU A 1 180 ? 46.431 34.420 20.024 1.00 35.81 180 GLU A O 1
ATOM 1505 N N . LYS A 1 181 ? 48.173 35.558 19.207 1.00 44.84 181 LYS A N 1
ATOM 1506 C CA . LYS A 1 181 ? 48.996 35.486 20.416 1.00 44.84 181 LYS A CA 1
ATOM 1507 C C . LYS A 1 181 ? 48.348 36.372 21.483 1.00 44.84 181 LYS A C 1
ATOM 1509 O O . LYS A 1 181 ? 48.572 37.571 21.437 1.00 44.84 181 LYS A O 1
ATOM 1514 N N . GLU A 1 182 ? 47.670 35.794 22.468 1.00 34.97 182 GLU A N 1
ATOM 1515 C CA . GLU A 1 182 ? 47.626 36.375 23.810 1.00 34.97 182 GLU A CA 1
ATOM 1516 C C . GLU A 1 182 ? 47.210 35.356 24.883 1.00 34.97 182 GLU A C 1
ATOM 1518 O O . GLU A 1 182 ? 46.346 34.506 24.696 1.00 34.97 182 GLU A O 1
ATOM 1523 N N . ALA A 1 183 ? 47.906 35.442 26.018 1.00 39.19 183 ALA A N 1
ATOM 1524 C CA . ALA A 1 183 ? 47.621 34.787 27.292 1.00 39.19 183 ALA A CA 1
ATOM 1525 C C . ALA A 1 183 ? 47.622 33.241 27.333 1.00 39.19 183 ALA A C 1
ATOM 1527 O O . ALA A 1 183 ? 46.642 32.595 27.712 1.00 39.19 183 ALA A O 1
ATOM 1528 N N . LYS A 1 184 ? 48.804 32.631 27.136 1.00 40.56 184 LYS A N 1
ATOM 1529 C CA . LYS A 1 184 ? 49.129 31.371 27.832 1.00 40.56 184 LYS A CA 1
ATOM 1530 C C . LYS A 1 184 ? 49.123 31.641 29.340 1.00 40.56 184 LYS A C 1
ATOM 1532 O O . LYS A 1 184 ? 50.131 32.064 29.897 1.00 40.56 184 LYS A O 1
ATOM 1537 N N . LYS A 1 185 ? 47.970 31.415 29.976 1.00 44.00 185 LYS A N 1
ATOM 1538 C CA . LYS A 1 185 ? 47.833 31.325 31.432 1.00 44.00 185 LYS A CA 1
ATOM 1539 C C . LYS A 1 185 ? 48.839 30.305 31.964 1.00 44.00 185 LYS A C 1
ATOM 1541 O O . LYS A 1 185 ? 48.977 29.214 31.408 1.00 44.00 185 LYS A O 1
ATOM 1546 N N . GLU A 1 186 ? 49.543 30.711 33.013 1.00 53.19 186 GLU A N 1
ATOM 1547 C CA . GLU A 1 186 ? 50.512 29.941 33.784 1.00 53.19 186 GLU A CA 1
ATOM 1548 C C . GLU A 1 186 ? 50.009 28.522 34.070 1.00 53.19 186 GLU A C 1
ATOM 1550 O O . GLU A 1 186 ? 49.185 28.290 34.945 1.00 53.19 186 GLU A O 1
ATOM 1555 N N . ASN A 1 187 ? 50.544 27.554 33.335 1.00 50.16 187 ASN A N 1
ATOM 1556 C CA . ASN A 1 187 ? 50.638 26.177 33.792 1.00 50.16 187 ASN A CA 1
ATOM 1557 C C . ASN A 1 187 ? 52.125 25.882 33.884 1.00 50.16 187 ASN A C 1
ATOM 1559 O O . ASN A 1 187 ? 52.752 25.420 32.927 1.00 50.16 187 ASN A O 1
ATOM 1563 N N . LYS A 1 188 ? 52.710 26.244 35.026 1.00 53.88 188 LYS A N 1
ATOM 1564 C CA . LYS A 1 188 ? 54.055 25.800 35.357 1.00 53.88 188 LYS A CA 1
ATOM 1565 C C . LYS A 1 188 ? 53.983 24.284 35.557 1.00 53.88 188 LYS A C 1
ATOM 1567 O O . LYS A 1 188 ? 53.173 23.829 36.360 1.00 53.88 188 LYS A O 1
ATOM 1572 N N . PRO A 1 189 ? 54.728 23.488 34.781 1.00 68.88 189 PRO A N 1
ATOM 1573 C CA . PRO A 1 189 ? 54.562 22.044 34.795 1.00 68.88 189 PRO A CA 1
ATOM 1574 C C . PRO A 1 189 ? 55.029 21.451 36.133 1.00 68.88 189 PRO A C 1
ATOM 1576 O O . PRO A 1 189 ? 56.026 21.887 36.700 1.00 68.88 189 PRO A O 1
ATOM 1579 N N . GLU A 1 190 ? 54.325 20.422 36.608 1.00 56.81 190 GLU A N 1
ATOM 1580 C CA . GLU A 1 190 ? 54.449 19.777 37.933 1.00 56.81 190 GLU A CA 1
ATOM 1581 C C . GLU A 1 190 ? 55.884 19.324 38.307 1.00 56.81 190 GLU A C 1
ATOM 1583 O O . GLU A 1 190 ? 56.233 19.169 39.479 1.00 56.81 190 GLU A O 1
ATOM 1588 N N . TRP A 1 191 ? 56.772 19.159 37.321 1.00 70.44 191 TRP A N 1
ATOM 1589 C CA . TRP A 1 191 ? 58.188 18.861 37.556 1.00 70.44 191 TRP A CA 1
ATOM 1590 C C . TRP A 1 191 ? 59.000 20.058 38.088 1.00 70.44 191 TRP A C 1
ATOM 1592 O O . TRP A 1 191 ? 59.978 19.834 38.802 1.00 70.44 191 TRP A O 1
ATOM 1602 N N . ASP A 1 192 ? 58.603 21.305 37.802 1.00 75.00 192 ASP A N 1
ATOM 1603 C CA . ASP A 1 192 ? 59.264 22.526 38.305 1.00 75.00 192 ASP A CA 1
ATOM 1604 C C . ASP A 1 192 ? 58.977 22.734 39.803 1.00 75.00 192 ASP A C 1
ATOM 1606 O O . ASP A 1 192 ? 59.860 23.072 40.594 1.00 75.00 192 ASP A O 1
ATOM 1610 N N . GLU A 1 193 ? 57.757 22.418 40.239 1.00 72.81 193 GLU A N 1
ATOM 1611 C CA . GLU A 1 193 ? 57.368 22.484 41.650 1.00 72.81 193 GLU A CA 1
ATOM 1612 C C . GLU A 1 193 ? 58.091 21.413 42.484 1.00 72.81 193 GLU A C 1
ATOM 1614 O O . GLU A 1 193 ? 58.613 21.679 43.572 1.00 72.81 193 GLU A O 1
ATOM 1619 N N . LYS A 1 194 ? 58.238 20.207 41.921 1.00 73.56 194 LYS A N 1
ATOM 1620 C CA . LYS A 1 194 ? 58.995 19.114 42.543 1.00 73.56 194 LYS A CA 1
ATOM 1621 C C . LYS A 1 194 ? 60.497 19.412 42.621 1.00 73.56 194 LYS A C 1
ATOM 1623 O O . LYS A 1 194 ? 61.137 19.041 43.608 1.00 73.56 194 LYS A O 1
ATOM 1628 N N . ALA A 1 195 ? 61.059 20.097 41.622 1.00 74.62 195 ALA A N 1
ATOM 1629 C CA . ALA A 1 195 ? 62.455 20.534 41.630 1.00 74.62 195 ALA A CA 1
ATOM 1630 C C . ALA A 1 195 ? 62.713 21.589 42.717 1.00 74.62 195 ALA A C 1
ATOM 1632 O O . ALA A 1 195 ? 63.653 21.434 43.501 1.00 74.62 195 ALA A O 1
ATOM 1633 N N . ARG A 1 196 ? 61.834 22.593 42.839 1.00 73.94 196 ARG A N 1
ATOM 1634 C CA . ARG A 1 196 ? 61.917 23.624 43.887 1.00 73.94 196 ARG A CA 1
ATOM 1635 C C . ARG A 1 196 ? 61.820 23.039 45.291 1.00 73.94 196 ARG A C 1
ATOM 1637 O O . ARG A 1 196 ? 62.686 23.303 46.119 1.00 73.94 196 ARG A O 1
ATOM 1644 N N . LYS A 1 197 ? 60.847 22.156 45.534 1.00 76.94 197 LYS A N 1
ATOM 1645 C CA . LYS A 1 197 ? 60.672 21.507 46.844 1.00 76.94 197 LYS A CA 1
ATOM 1646 C C . LYS A 1 197 ? 61.871 20.630 47.223 1.00 76.94 197 LYS A C 1
ATOM 1648 O O . LYS A 1 197 ? 62.268 20.579 48.384 1.00 76.94 197 LYS A O 1
ATOM 1653 N N . LYS A 1 198 ? 62.501 19.967 46.244 1.00 78.00 198 LYS A N 1
ATOM 1654 C CA . LYS A 1 198 ? 63.738 19.195 46.457 1.00 78.00 198 LYS A CA 1
ATOM 1655 C C . LYS A 1 198 ? 64.933 20.096 46.787 1.00 78.00 198 LYS A C 1
ATOM 1657 O O . LYS A 1 198 ? 65.765 19.712 47.608 1.00 78.00 198 LYS A O 1
ATOM 1662 N N . GLN A 1 199 ? 65.023 21.267 46.161 1.00 75.31 199 GLN A N 1
ATOM 1663 C CA . GLN A 1 199 ? 66.077 22.245 46.429 1.00 75.31 199 GLN A CA 1
ATOM 1664 C C . GLN A 1 199 ? 65.937 22.853 47.832 1.00 75.31 199 GLN A C 1
ATOM 1666 O O . GLN A 1 199 ? 66.916 22.901 48.569 1.00 75.31 199 GLN A O 1
ATOM 1671 N N . GLU A 1 200 ? 64.714 23.178 48.245 1.00 78.19 200 GLU A N 1
ATOM 1672 C CA . GLU A 1 200 ? 64.406 23.722 49.572 1.00 78.19 200 GLU A CA 1
ATOM 1673 C C . GLU A 1 200 ? 64.700 22.713 50.703 1.00 78.19 200 GLU A C 1
ATOM 1675 O O . GLU A 1 200 ? 65.304 23.055 51.721 1.00 78.19 200 GLU A O 1
ATOM 1680 N N . ILE A 1 201 ? 64.381 21.425 50.499 1.00 79.31 201 ILE A N 1
ATOM 1681 C CA . ILE A 1 201 ? 64.760 20.350 51.436 1.00 79.31 201 ILE A CA 1
ATOM 1682 C C . ILE A 1 201 ? 66.287 20.214 51.535 1.00 79.31 201 ILE A C 1
ATOM 1684 O O . ILE A 1 201 ? 66.818 20.007 52.627 1.00 79.31 201 ILE A O 1
ATOM 1688 N N . ARG A 1 202 ? 67.009 20.339 50.413 1.00 76.94 202 ARG A N 1
ATOM 1689 C CA . ARG A 1 202 ? 68.474 20.237 50.389 1.00 76.94 202 ARG A CA 1
ATOM 1690 C C . ARG A 1 202 ? 69.140 21.403 51.122 1.00 76.94 202 ARG A C 1
ATOM 1692 O O . ARG A 1 202 ? 70.071 21.159 51.883 1.00 76.94 202 ARG A O 1
ATOM 1699 N N . GLU A 1 203 ? 68.650 22.628 50.947 1.00 79.56 203 GLU A N 1
ATOM 1700 C CA . GLU A 1 203 ? 69.144 23.798 51.689 1.00 79.56 203 GLU A CA 1
ATOM 1701 C C . GLU A 1 203 ? 68.860 23.686 53.189 1.00 79.56 203 GLU A C 1
ATOM 1703 O O . GLU A 1 203 ? 69.733 23.994 54.002 1.00 79.56 203 GLU A O 1
ATOM 1708 N N . ARG A 1 204 ? 67.688 23.166 53.577 1.00 78.12 204 ARG A N 1
ATOM 1709 C CA . ARG A 1 204 ? 67.356 22.933 54.990 1.00 78.12 204 ARG A CA 1
ATOM 1710 C C . ARG A 1 204 ? 68.271 21.885 55.631 1.00 78.12 204 ARG A C 1
ATOM 1712 O O . ARG A 1 204 ? 68.772 22.117 56.729 1.00 78.12 204 ARG A O 1
ATOM 1719 N N . LEU A 1 205 ? 68.550 20.784 54.928 1.00 75.81 205 LEU A N 1
ATOM 1720 C CA . LEU A 1 205 ? 69.508 19.763 55.372 1.00 75.81 205 LEU A CA 1
ATOM 1721 C C . LEU A 1 205 ? 70.945 20.305 55.434 1.00 75.81 205 LEU A C 1
ATOM 1723 O O . LEU A 1 205 ? 71.674 19.993 56.371 1.00 75.81 205 LEU A O 1
ATOM 1727 N N . GLU A 1 206 ? 71.368 21.146 54.485 1.00 76.19 206 GLU A N 1
ATOM 1728 C CA . GLU A 1 206 ? 72.682 21.800 54.548 1.00 76.19 206 GLU A CA 1
ATOM 1729 C C . GLU A 1 206 ? 72.793 22.798 55.705 1.00 76.19 206 GLU A C 1
ATOM 1731 O O . GLU A 1 206 ? 73.844 22.869 56.348 1.00 76.19 206 GLU A O 1
ATOM 1736 N N . ALA A 1 207 ? 71.732 23.549 56.006 1.00 80.25 207 ALA A N 1
ATOM 1737 C CA . ALA A 1 207 ? 71.685 24.440 57.161 1.00 80.25 207 ALA A CA 1
ATOM 1738 C C . ALA A 1 207 ? 71.760 23.654 58.482 1.00 80.25 207 ALA A C 1
ATOM 1740 O O . ALA A 1 207 ? 72.493 24.040 59.396 1.00 80.25 207 ALA A O 1
ATOM 1741 N N . GLU A 1 208 ? 71.075 22.512 58.562 1.00 74.75 208 GLU A N 1
ATOM 1742 C CA . GLU A 1 208 ? 71.109 21.622 59.723 1.00 74.75 208 GLU A CA 1
ATOM 1743 C C . GLU A 1 208 ? 72.487 20.957 59.891 1.00 74.75 208 GLU A C 1
ATOM 1745 O O . GLU A 1 208 ? 73.047 20.970 60.986 1.00 74.75 208 GLU A O 1
ATOM 1750 N N . MET A 1 209 ? 73.113 20.502 58.800 1.00 71.50 209 MET A N 1
ATOM 1751 C CA . MET A 1 209 ? 74.482 19.965 58.796 1.00 71.50 209 MET A CA 1
ATOM 1752 C C . MET A 1 209 ? 75.545 21.016 59.154 1.00 71.50 209 MET A C 1
AT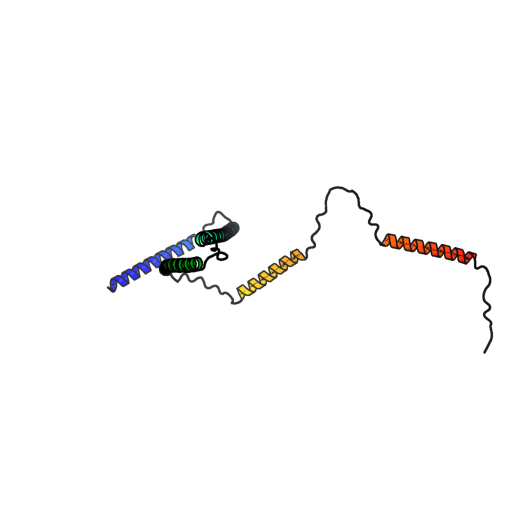OM 1754 O O . MET A 1 209 ? 76.531 20.705 59.825 1.00 71.50 209 MET A O 1
ATOM 1758 N N . LYS A 1 210 ? 75.366 22.277 58.738 1.00 72.94 210 LYS A N 1
ATOM 1759 C CA . LYS A 1 210 ? 76.228 23.397 59.158 1.00 72.94 210 LYS A CA 1
ATOM 1760 C C . LYS A 1 210 ? 76.033 23.729 60.642 1.00 72.94 210 LYS A C 1
ATOM 1762 O O . LYS A 1 210 ? 77.009 24.048 61.319 1.00 72.94 210 LYS A O 1
ATOM 1767 N N . SER A 1 211 ? 74.811 23.602 61.162 1.00 65.56 211 SER A N 1
ATOM 1768 C CA . SER A 1 211 ? 74.492 23.780 62.585 1.00 65.56 211 SER A CA 1
ATOM 1769 C C . SER A 1 211 ? 75.092 22.671 63.464 1.00 65.56 211 SER A C 1
ATOM 1771 O O . SER A 1 211 ? 75.694 22.962 64.500 1.00 65.56 211 SER A O 1
A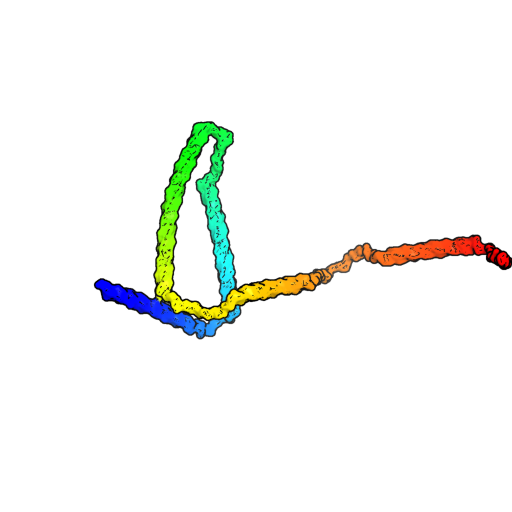TOM 1773 N N . THR A 1 212 ? 75.029 21.407 63.030 1.00 62.88 212 THR A N 1
ATOM 1774 C CA . THR A 1 212 ? 75.600 20.260 63.760 1.00 62.88 212 THR A CA 1
ATOM 1775 C C . THR A 1 212 ? 77.128 20.219 63.695 1.00 62.88 212 THR A C 1
ATOM 1777 O O . THR A 1 212 ? 77.762 19.974 64.721 1.00 62.88 212 THR A O 1
ATOM 1780 N N . 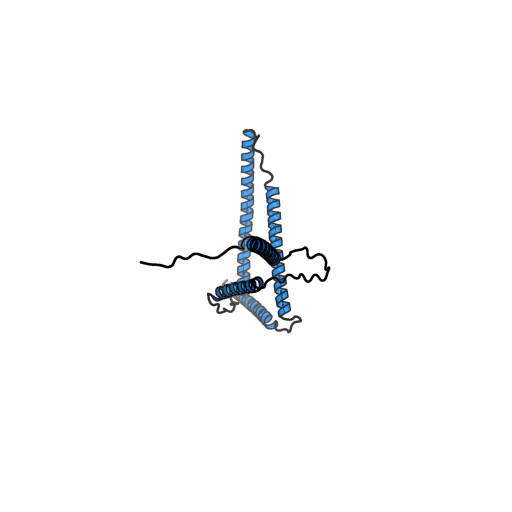LYS A 1 213 ? 77.754 20.586 62.563 1.00 58.66 213 LYS A N 1
ATOM 1781 C CA . LYS A 1 213 ? 79.222 20.774 62.482 1.00 58.66 213 LYS A CA 1
ATOM 1782 C C . LYS A 1 213 ? 79.745 21.871 63.414 1.00 58.66 213 LYS A C 1
ATOM 1784 O O . LYS A 1 213 ? 80.879 21.777 63.870 1.00 58.66 213 LYS A O 1
ATOM 1789 N N . LYS A 1 214 ? 78.930 22.884 63.730 1.00 54.62 214 LYS A N 1
ATOM 1790 C CA . LYS A 1 214 ? 79.286 23.961 64.671 1.00 54.62 214 LYS A CA 1
ATOM 1791 C C . LYS A 1 214 ? 79.158 23.541 66.147 1.00 54.62 214 LYS A C 1
ATOM 1793 O O . LYS A 1 214 ? 79.691 24.231 67.008 1.00 54.62 214 LYS A O 1
ATOM 1798 N N . LYS A 1 215 ? 78.478 22.421 66.443 1.00 52.56 215 LYS A N 1
ATOM 1799 C CA . LYS A 1 215 ? 78.236 21.89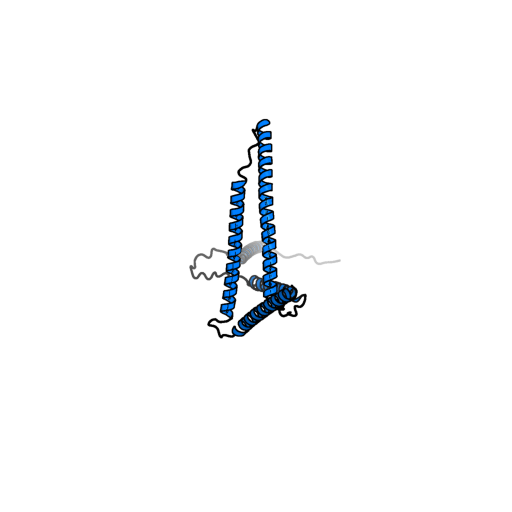3 67.804 1.00 52.56 215 LYS A CA 1
ATOM 1800 C C . LYS A 1 215 ? 79.005 20.604 68.147 1.00 52.56 215 LYS A C 1
ATOM 1802 O O . LYS A 1 215 ? 78.909 20.144 69.278 1.00 52.56 215 LYS A O 1
ATOM 1807 N N . GLY A 1 216 ? 79.774 20.031 67.218 1.00 41.25 216 GLY A N 1
ATOM 1808 C CA . GLY A 1 216 ? 80.475 18.751 67.398 1.00 41.25 216 GLY A CA 1
ATOM 1809 C C . GLY A 1 216 ? 81.990 18.846 67.218 1.00 41.25 216 GLY A C 1
ATOM 1810 O O . GLY A 1 216 ? 82.535 18.220 66.315 1.00 41.25 216 GLY A O 1
ATOM 1811 N N . PHE A 1 217 ? 82.671 19.625 68.058 1.00 36.28 217 PHE A N 1
ATOM 1812 C CA . PHE A 1 217 ? 84.133 19.621 68.180 1.00 36.28 217 PHE A CA 1
ATOM 1813 C C . PHE A 1 217 ? 84.503 19.026 69.550 1.00 36.28 217 PHE A C 1
ATOM 1815 O O . PHE A 1 217 ? 84.806 19.779 70.463 1.00 36.28 217 PHE A O 1
ATOM 1822 N N . MET A 1 218 ? 84.419 17.697 69.744 1.00 35.69 218 MET A N 1
ATOM 1823 C CA . MET A 1 218 ? 85.152 17.017 70.833 1.00 35.69 218 MET A CA 1
ATOM 1824 C C . MET A 1 218 ? 85.186 15.474 70.699 1.00 35.69 218 MET A C 1
ATOM 1826 O O . MET A 1 218 ? 84.167 14.805 70.827 1.00 35.69 218 MET A O 1
ATOM 1830 N N . THR A 1 219 ? 86.406 14.992 70.435 1.00 38.44 219 THR A N 1
ATOM 1831 C CA . THR A 1 219 ? 87.103 13.714 70.732 1.00 38.44 219 THR A CA 1
ATOM 1832 C C . THR A 1 219 ? 86.534 12.307 70.400 1.00 38.44 219 THR A C 1
ATOM 1834 O O . THR A 1 219 ? 85.410 11.972 70.766 1.00 38.44 219 THR A O 1
ATOM 1837 N N . PRO A 1 220 ? 87.359 11.406 69.795 1.00 37.19 220 PRO A N 1
ATOM 1838 C CA . PRO A 1 220 ? 86.969 10.037 69.427 1.00 37.19 220 PRO A CA 1
ATOM 1839 C C . PRO A 1 220 ? 87.266 8.959 70.495 1.00 37.19 220 PRO A C 1
ATOM 1841 O O . PRO A 1 220 ? 88.380 8.831 70.993 1.00 37.19 220 PRO A O 1
ATOM 1844 N N . GLU A 1 221 ? 86.248 8.135 70.753 1.00 34.72 221 GLU A N 1
ATOM 1845 C CA . GLU A 1 221 ? 86.273 6.660 70.753 1.00 34.72 221 GLU A CA 1
ATOM 1846 C C . GLU A 1 221 ? 87.322 5.914 71.615 1.00 34.72 221 GLU A C 1
ATOM 1848 O O . GLU A 1 221 ? 88.447 5.640 71.205 1.00 34.72 221 GLU A O 1
ATOM 1853 N N . ARG A 1 222 ? 86.887 5.419 72.786 1.00 36.06 222 ARG A N 1
ATOM 1854 C CA . ARG A 1 222 ? 87.587 4.373 73.555 1.00 36.06 222 ARG A CA 1
ATOM 1855 C C . ARG A 1 222 ? 86.959 3.000 73.267 1.00 36.06 222 ARG A C 1
ATOM 1857 O O . ARG A 1 222 ? 86.215 2.459 74.081 1.00 36.06 222 ARG A O 1
ATOM 1864 N N . LYS A 1 223 ? 87.282 2.406 72.113 1.00 38.69 223 LYS A N 1
ATOM 1865 C CA . LYS A 1 223 ? 87.156 0.949 71.918 1.00 38.69 223 LYS A CA 1
ATOM 1866 C C . LYS A 1 223 ? 88.247 0.266 72.749 1.00 38.69 223 LYS A C 1
ATOM 1868 O O . LYS A 1 223 ? 89.422 0.277 72.390 1.00 38.69 223 LYS A O 1
ATOM 1873 N N . LYS A 1 224 ? 87.848 -0.271 73.907 1.00 41.91 224 LYS A N 1
ATOM 1874 C CA . LYS A 1 224 ? 88.665 -1.147 74.757 1.00 41.91 224 LYS A CA 1
ATOM 1875 C C . LYS A 1 224 ? 89.167 -2.338 73.925 1.00 41.91 224 LYS A C 1
ATOM 1877 O O . LYS A 1 224 ? 88.369 -3.053 73.329 1.00 41.91 224 LYS A O 1
ATOM 1882 N N . LYS A 1 225 ? 90.487 -2.535 73.895 1.00 39.38 225 LYS A N 1
ATOM 1883 C CA . LYS A 1 225 ? 91.133 -3.803 73.519 1.00 39.38 225 LYS A CA 1
ATOM 1884 C C . LYS A 1 225 ? 91.057 -4.776 74.704 1.00 39.38 225 LYS A C 1
ATOM 1886 O O . LYS A 1 225 ? 91.121 -4.309 75.837 1.00 39.38 225 LYS A O 1
ATOM 1891 N N . LEU A 1 226 ? 91.092 -6.079 74.386 1.00 33.03 226 LEU A N 1
ATOM 1892 C CA . LEU A 1 226 ? 91.189 -7.268 75.262 1.00 33.03 226 LEU A CA 1
ATOM 1893 C C . LEU A 1 226 ? 89.831 -7.784 75.770 1.00 33.03 226 LEU A C 1
ATOM 1895 O O . LEU A 1 226 ? 88.997 -6.983 76.164 1.00 33.03 226 LEU A O 1
ATOM 1899 N N . ARG A 1 227 ? 89.555 -9.087 75.871 1.00 34.59 227 ARG A N 1
ATOM 1900 C CA . ARG A 1 227 ? 90.224 -10.364 75.534 1.00 34.59 227 ARG A CA 1
ATOM 1901 C C . ARG A 1 227 ? 89.276 -11.418 76.146 1.00 34.59 227 ARG A C 1
ATOM 1903 O O . ARG A 1 227 ? 88.888 -11.181 77.280 1.00 34.59 227 ARG A O 1
ATOM 1910 N N . VAL A 1 228 ? 88.985 -12.500 75.409 1.00 39.06 228 VAL A N 1
ATOM 1911 C CA . VAL A 1 228 ? 88.438 -13.811 75.853 1.00 39.06 228 VAL A CA 1
ATOM 1912 C C . VAL A 1 228 ? 87.196 -13.785 76.746 1.00 39.06 228 VAL A C 1
ATOM 1914 O O . VAL A 1 228 ? 87.297 -13.386 77.922 1.00 39.06 228 VAL A O 1
#

pLDDT: mean 76.3, std 17.58, range [33.03, 97.69]

Solvent-accessible surface area (backbone atoms only — not comparable to full-atom values): 13832 Å² total; per-residue (Å²): 115,70,64,62,56,47,51,56,48,51,54,50,51,51,52,29,50,51,51,48,53,51,53,51,52,57,63,67,66,64,84,58,96,59,103,58,58,71,66,61,53,49,54,48,5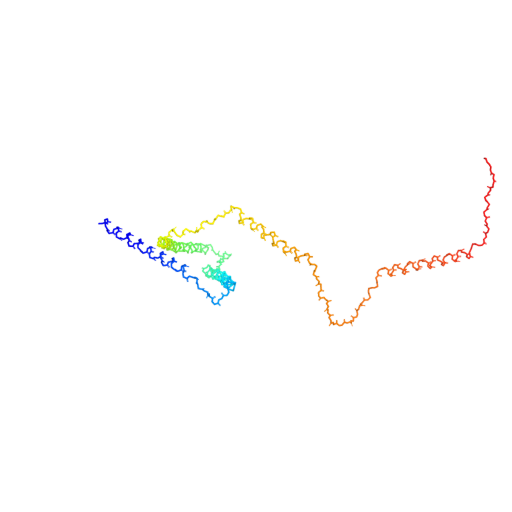7,49,50,52,52,49,52,50,53,54,50,53,51,51,53,49,54,51,51,50,52,50,50,51,51,51,50,48,68,76,65,54,74,85,81,83,68,90,86,56,53,70,72,56,51,55,51,51,54,53,51,52,51,55,51,50,54,54,50,49,52,57,47,52,56,53,50,51,56,49,52,54,51,51,51,52,50,52,52,52,50,50,54,53,45,63,48,70,40,90,72,72,66,72,78,81,68,92,70,58,94,53,51,69,57,52,49,49,51,52,50,49,52,51,50,49,52,55,49,44,63,59,67,72,46,75,80,77,78,85,76,78,71,93,66,78,95,73,79,87,70,89,73,79,56,74,66,58,58,54,49,50,55,53,50,53,52,51,52,52,51,51,54,49,52,54,52,50,63,74,71,63,88,79,85,87,82,88,80,78,78,87,77,136

Mean predicted aligned error: 19.46 Å

Secondary structure (DSSP, 8-state):
-HHHHHHHHHHHHHHHHHHHHHHHHHHHTT----SS-HHHHHHHHHHHHHHHHHHHHHHHHHHHHHHHHHHHHHH-SPPP-TT--HHHHHHHHHHHHHHHHHHHHHHHHHHHHHHHHHHHHHHHHHHHHHHH-TT---------TTHHHHHHHHHHHHHHHHHHHHHSS---------S----------HHHHHHHHHHHHHHHHHHHHHHHHTT-------------